Protein AF-K0KXN6-F1 (afdb_monomer_lite)

Radius of gyration: 25.23 Å; chains: 1; bounding box: 58×35×76 Å

Foldseek 3Di:
DPPPPLVPDDPVVLVVLLVVLLVCCLPPVQPVVSLVSNVNSLVVLLVVCVVDADPDPCSGNVCVLVVVLVSLLCQLLDLDPCSVLRLNSLLVNLLSVLVCVVVVDLDPVCVVVLLVSLLSSCVSPFQSLSSLVSLLLVLVVCQQVVPPCNVVSLVVLVVSCLVVVQRLNSLVSSLCSLVPDCPPVVVSQVSSVVSVDHGDPDGRDDDPSQVVLLVVLVVLVVSCVVVLDLHLSSLVSNLSSLVPHDPVSCVVVLVVLVVVLVVVVVVCVVVVWDWDQDPLDIDIPDDCPVPVPVVSNVSSSSSSVVSSVSSVVVVVVVVVVVVD

Structure (mmCIF, N/CA/C/O backbone):
data_AF-K0KXN6-F1
#
_entry.id   AF-K0KXN6-F1
#
loop_
_atom_site.group_PDB
_atom_site.id
_atom_site.type_symbol
_atom_site.label_atom_id
_atom_site.label_alt_id
_atom_site.label_comp_id
_atom_site.label_asym_id
_atom_site.label_entity_id
_atom_site.label_seq_id
_atom_site.pdbx_PDB_ins_code
_atom_site.Cartn_x
_atom_site.Cartn_y
_atom_site.Cartn_z
_atom_site.occupancy
_atom_site.B_iso_or_equiv
_atom_site.auth_seq_id
_atom_site.auth_comp_id
_atom_site.auth_asym_id
_atom_site.auth_atom_id
_atom_site.pdbx_PDB_model_num
ATOM 1 N N . MET A 1 1 ? 24.821 -15.021 -13.779 1.00 46.22 1 MET A N 1
ATOM 2 C CA . MET A 1 1 ? 23.712 -15.245 -14.732 1.00 46.22 1 MET A CA 1
ATOM 3 C C . MET A 1 1 ? 24.323 -15.323 -16.119 1.00 46.22 1 MET A C 1
ATOM 5 O O . MET A 1 1 ? 25.268 -14.586 -16.370 1.00 46.22 1 MET A O 1
ATOM 9 N N . ALA A 1 2 ? 23.889 -16.263 -16.959 1.00 44.25 2 ALA A N 1
ATOM 10 C CA . ALA A 1 2 ? 24.383 -16.353 -18.330 1.00 44.25 2 ALA A CA 1
ATOM 11 C C . ALA A 1 2 ? 23.948 -15.091 -19.089 1.00 44.25 2 ALA A C 1
ATOM 13 O O . ALA A 1 2 ? 22.756 -14.812 -19.138 1.00 44.25 2 ALA A O 1
ATOM 14 N N . ASN A 1 3 ? 24.899 -14.328 -19.635 1.00 61.50 3 ASN A N 1
ATOM 15 C CA . ASN A 1 3 ? 24.589 -13.152 -20.446 1.00 61.50 3 ASN A CA 1
ATOM 16 C C . ASN A 1 3 ? 23.872 -13.622 -21.715 1.00 61.50 3 ASN A C 1
ATOM 18 O O . ASN A 1 3 ? 24.510 -14.220 -22.588 1.00 61.50 3 ASN A O 1
ATOM 22 N N . PHE A 1 4 ? 22.566 -13.374 -21.830 1.00 70.94 4 PHE A N 1
ATOM 23 C CA . PHE A 1 4 ? 21.875 -13.603 -23.090 1.00 70.94 4 PHE A CA 1
ATOM 24 C C . PHE A 1 4 ? 22.459 -12.601 -24.102 1.00 70.94 4 PHE A C 1
ATOM 26 O O . PHE A 1 4 ? 22.517 -11.404 -23.811 1.00 70.94 4 PHE A O 1
ATOM 33 N N . PRO A 1 5 ? 22.988 -13.035 -25.262 1.00 83.44 5 PRO A N 1
ATOM 34 C CA . PRO A 1 5 ? 23.800 -12.173 -26.120 1.00 83.44 5 PRO A CA 1
ATOM 35 C C . PRO A 1 5 ? 22.932 -11.233 -26.975 1.00 83.44 5 PRO A C 1
ATOM 37 O O . PRO A 1 5 ? 23.005 -11.253 -28.201 1.00 83.44 5 PRO A O 1
ATOM 40 N N . ILE A 1 6 ? 22.117 -10.394 -26.327 1.00 85.88 6 ILE A N 1
ATOM 41 C CA . ILE A 1 6 ? 21.111 -9.523 -26.955 1.00 85.88 6 ILE A CA 1
ATOM 42 C C . ILE A 1 6 ? 21.731 -8.607 -28.007 1.00 85.88 6 ILE A C 1
ATOM 44 O O . ILE A 1 6 ? 21.166 -8.425 -29.080 1.00 85.88 6 ILE A O 1
ATOM 48 N N . ALA A 1 7 ? 22.933 -8.098 -27.731 1.00 83.50 7 ALA A N 1
ATOM 49 C CA . ALA A 1 7 ? 23.656 -7.193 -28.619 1.00 83.50 7 ALA A CA 1
ATOM 50 C C . ALA A 1 7 ? 24.000 -7.792 -29.996 1.00 83.50 7 ALA A C 1
ATOM 52 O O . ALA A 1 7 ? 24.383 -7.047 -30.892 1.00 83.50 7 ALA A O 1
ATOM 53 N N . LYS A 1 8 ? 23.885 -9.117 -30.176 1.00 88.19 8 LYS A N 1
ATOM 54 C CA . LYS A 1 8 ? 24.135 -9.785 -31.463 1.00 88.19 8 LYS A CA 1
ATOM 55 C C . LYS A 1 8 ? 22.919 -9.788 -32.390 1.00 88.19 8 LYS A C 1
ATOM 57 O O . LYS A 1 8 ? 23.071 -10.107 -33.567 1.00 88.19 8 LYS A O 1
ATOM 62 N N . TYR A 1 9 ? 21.722 -9.495 -31.882 1.00 87.94 9 TYR A N 1
ATOM 63 C CA . TYR A 1 9 ? 20.507 -9.554 -32.686 1.00 87.94 9 TYR A CA 1
ATOM 64 C C . TYR A 1 9 ? 20.298 -8.267 -33.485 1.00 87.94 9 TYR A C 1
ATOM 66 O O . TYR A 1 9 ? 20.521 -7.159 -32.994 1.00 87.94 9 TYR A O 1
ATOM 74 N N . LYS A 1 10 ? 19.842 -8.435 -34.730 1.00 89.62 10 LYS A N 1
ATOM 75 C CA . LYS A 1 10 ? 19.308 -7.340 -35.546 1.00 89.62 10 LYS A CA 1
ATOM 76 C C . LYS A 1 10 ? 17.989 -6.841 -34.956 1.00 89.62 10 LYS A C 1
ATOM 78 O O . LYS A 1 10 ? 17.333 -7.570 -34.212 1.00 89.62 10 LYS A O 1
ATOM 83 N N . GLU A 1 11 ? 17.608 -5.626 -35.331 1.00 90.00 11 GLU A N 1
ATOM 84 C CA . GLU A 1 11 ? 16.408 -4.945 -34.841 1.00 90.00 11 GLU A CA 1
ATOM 85 C C . GLU A 1 11 ? 15.136 -5.797 -34.965 1.00 90.00 11 GLU A C 1
ATOM 87 O O . GLU A 1 11 ? 14.516 -6.074 -33.943 1.00 90.00 11 GLU A O 1
ATOM 92 N N . ASP A 1 12 ? 14.826 -6.332 -36.150 1.00 90.31 12 ASP A N 1
ATOM 93 C CA . ASP A 1 12 ? 13.633 -7.174 -36.364 1.00 90.31 12 ASP A CA 1
ATOM 94 C C . ASP A 1 12 ? 13.570 -8.356 -35.385 1.00 90.31 12 ASP A C 1
ATOM 96 O O . ASP A 1 12 ? 12.536 -8.665 -34.791 1.00 90.31 12 ASP A O 1
ATOM 100 N N . LYS A 1 13 ? 14.721 -8.998 -35.140 1.00 92.69 13 LYS A N 1
ATOM 101 C CA . LYS A 1 13 ? 14.795 -10.134 -34.219 1.00 92.69 13 LYS A CA 1
ATOM 102 C C . LYS A 1 13 ? 14.635 -9.706 -32.763 1.00 92.69 13 LYS A C 1
ATOM 104 O O . LYS A 1 13 ? 14.103 -10.466 -31.955 1.00 92.69 13 LYS A O 1
ATOM 109 N N . LEU A 1 14 ? 15.094 -8.506 -32.419 1.00 91.44 14 LEU A N 1
ATOM 110 C CA . LEU A 1 14 ? 14.909 -7.931 -31.093 1.00 91.44 14 LEU A CA 1
ATOM 111 C C . LEU A 1 14 ? 13.432 -7.613 -30.826 1.00 91.44 14 LEU A C 1
ATOM 113 O O . LEU A 1 14 ? 12.953 -7.911 -29.733 1.00 91.44 14 LEU A O 1
ATOM 117 N N . VAL A 1 15 ? 12.711 -7.087 -31.824 1.00 92.62 15 VAL A N 1
ATOM 118 C CA . VAL A 1 15 ? 11.257 -6.856 -31.762 1.00 92.62 15 VAL A CA 1
ATOM 119 C C . VAL A 1 15 ? 10.514 -8.168 -31.509 1.00 92.62 15 VAL A C 1
ATOM 121 O O . VAL A 1 15 ? 9.709 -8.255 -30.580 1.00 92.62 15 VAL A O 1
ATOM 124 N N . GLU A 1 16 ? 10.824 -9.221 -32.273 1.00 94.19 16 GLU A N 1
ATOM 125 C CA . GLU A 1 16 ? 10.225 -10.548 -32.074 1.00 94.19 16 GLU A CA 1
ATOM 126 C C . GLU A 1 16 ? 10.467 -11.084 -30.657 1.00 94.19 16 GLU A C 1
ATOM 128 O O . GLU A 1 16 ? 9.534 -11.533 -29.990 1.00 94.19 16 GLU A O 1
ATOM 133 N N . LEU A 1 17 ? 11.715 -11.026 -30.179 1.00 93.81 17 LEU A N 1
ATOM 134 C CA . LEU A 1 17 ? 12.072 -11.493 -28.839 1.00 93.81 17 LEU A CA 1
ATOM 135 C C . LEU A 1 17 ? 11.345 -10.694 -27.754 1.00 93.81 17 LEU A C 1
ATOM 137 O O . LEU A 1 17 ? 10.830 -11.283 -26.804 1.00 93.81 17 LEU A O 1
ATOM 141 N N . TYR A 1 18 ? 11.260 -9.372 -27.904 1.00 94.50 18 TYR A N 1
ATOM 142 C CA . TYR A 1 18 ? 10.509 -8.516 -26.993 1.00 94.50 18 TYR A CA 1
ATOM 143 C C . TYR A 1 18 ? 9.038 -8.947 -26.918 1.00 94.50 18 TYR A C 1
ATOM 145 O O . TYR A 1 18 ? 8.539 -9.234 -25.826 1.00 94.50 18 TYR A O 1
ATOM 153 N N . TYR A 1 19 ? 8.369 -9.126 -28.059 1.00 94.81 19 TYR A N 1
ATOM 154 C CA . TYR A 1 19 ? 6.985 -9.604 -28.086 1.00 94.81 19 TYR A CA 1
ATOM 155 C C . TYR A 1 19 ? 6.803 -10.990 -27.479 1.00 94.81 19 TYR A C 1
ATOM 157 O O . TYR A 1 19 ? 5.851 -11.206 -26.726 1.00 94.81 19 TYR A O 1
ATOM 165 N N . MET A 1 20 ? 7.724 -11.919 -27.744 1.00 94.88 20 MET A N 1
ATOM 166 C CA . MET A 1 20 ? 7.700 -13.238 -27.110 1.00 94.88 20 MET A CA 1
ATOM 167 C C . MET A 1 20 ? 7.757 -13.110 -25.589 1.00 94.88 20 MET A C 1
ATOM 169 O O . MET A 1 20 ? 6.987 -13.768 -24.892 1.00 94.88 20 MET A O 1
ATOM 173 N N . THR A 1 21 ? 8.612 -12.232 -25.056 1.00 95.19 21 THR A N 1
ATOM 174 C CA . THR A 1 21 ? 8.674 -12.026 -23.606 1.00 95.19 21 THR A CA 1
ATOM 175 C C . THR A 1 21 ? 7.400 -11.413 -23.026 1.00 95.19 21 THR A C 1
ATOM 177 O O . THR A 1 21 ? 6.971 -11.868 -21.970 1.00 95.19 21 THR A O 1
ATOM 180 N N . ILE A 1 22 ? 6.735 -10.478 -23.718 1.00 95.00 22 ILE A N 1
ATOM 181 C CA . ILE A 1 22 ? 5.409 -9.972 -23.306 1.00 95.00 22 ILE A CA 1
ATOM 182 C C . ILE A 1 22 ? 4.387 -11.114 -23.280 1.00 95.00 22 ILE A C 1
ATOM 184 O O . ILE A 1 22 ? 3.660 -11.279 -22.299 1.00 95.00 22 ILE A O 1
ATOM 188 N N . GLY A 1 23 ? 4.359 -11.934 -24.335 1.00 95.00 23 GLY A N 1
ATOM 189 C CA . GLY A 1 23 ? 3.506 -13.119 -24.410 1.00 95.00 23 GLY A CA 1
ATOM 190 C C . GLY A 1 23 ? 3.729 -14.061 -23.227 1.00 95.00 23 GLY A C 1
ATOM 191 O O . GLY A 1 23 ? 2.772 -14.550 -22.633 1.00 95.00 23 GLY A O 1
ATOM 192 N N . ILE A 1 24 ? 4.985 -14.252 -22.821 1.00 93.38 24 ILE A N 1
ATOM 193 C CA . ILE A 1 24 ? 5.329 -15.072 -21.658 1.00 93.38 24 ILE A CA 1
ATOM 194 C C . ILE A 1 24 ? 4.881 -14.418 -20.343 1.00 93.38 24 ILE A C 1
ATOM 196 O O . ILE A 1 24 ? 4.325 -15.121 -19.496 1.00 93.38 24 ILE A O 1
ATOM 200 N N . LEU A 1 25 ? 5.059 -13.102 -20.172 1.00 92.75 25 LEU A N 1
ATOM 201 C CA . LEU A 1 25 ? 4.577 -12.364 -18.995 1.00 92.75 25 LEU A CA 1
ATOM 202 C C . LEU A 1 25 ? 3.053 -12.470 -18.827 1.00 92.75 25 LEU A C 1
ATOM 204 O O . LEU A 1 25 ? 2.570 -12.475 -17.699 1.00 92.75 25 LEU A O 1
ATOM 208 N N . LEU A 1 26 ? 2.296 -12.611 -19.920 1.00 93.56 26 LEU A N 1
ATOM 209 C CA . LEU A 1 26 ? 0.844 -12.817 -19.881 1.00 93.56 26 LEU A CA 1
ATOM 210 C C . LEU A 1 26 ? 0.433 -14.204 -19.358 1.00 93.56 26 LEU A C 1
ATOM 212 O O . LEU A 1 26 ? -0.620 -14.329 -18.732 1.00 93.56 26 LEU A O 1
ATOM 216 N N . VAL A 1 27 ? 1.228 -15.247 -19.617 1.00 92.62 27 VAL A N 1
ATOM 217 C CA . VAL A 1 27 ? 0.841 -16.645 -19.330 1.00 92.62 27 VAL A CA 1
ATOM 218 C C . VAL A 1 27 ? 1.572 -17.255 -18.134 1.00 92.62 27 VAL A C 1
ATOM 220 O O . VAL A 1 27 ? 0.993 -18.055 -17.402 1.00 92.62 27 VAL A O 1
ATOM 223 N N . THR A 1 28 ? 2.831 -16.873 -17.908 1.00 91.00 28 THR A N 1
ATOM 224 C CA . THR A 1 28 ? 3.702 -17.381 -16.833 1.00 91.00 28 THR A CA 1
ATOM 225 C C . THR A 1 28 ? 4.476 -16.234 -16.185 1.00 91.00 28 THR A C 1
ATOM 227 O O . THR A 1 28 ? 5.701 -16.151 -16.201 1.00 91.00 28 THR A O 1
ATOM 230 N N . ASN A 1 29 ? 3.717 -15.337 -15.574 1.00 88.62 29 ASN A N 1
ATOM 231 C CA . ASN A 1 29 ? 4.176 -14.117 -14.916 1.00 88.62 29 ASN A CA 1
ATOM 232 C C . ASN A 1 29 ? 5.111 -14.290 -13.702 1.00 88.62 29 ASN A C 1
ATOM 234 O O . ASN A 1 29 ? 5.584 -13.291 -13.178 1.00 88.62 29 ASN A O 1
ATOM 238 N N . GLU A 1 30 ? 5.407 -15.515 -13.265 1.00 91.38 30 GLU A N 1
ATOM 239 C CA . GLU A 1 30 ? 6.419 -15.804 -12.232 1.00 91.38 30 GLU A CA 1
ATOM 240 C C . GLU A 1 30 ? 7.632 -16.577 -12.790 1.00 91.38 30 GLU A C 1
ATOM 242 O O . GLU A 1 30 ? 8.475 -17.065 -12.039 1.00 91.38 30 GLU A O 1
ATOM 247 N N . ASN A 1 31 ? 7.761 -16.704 -14.118 1.00 91.94 31 ASN A N 1
ATOM 248 C CA . ASN A 1 31 ? 8.941 -17.310 -14.732 1.00 91.94 31 ASN A CA 1
ATOM 249 C C . ASN A 1 31 ? 10.129 -16.334 -14.699 1.00 91.94 31 ASN A C 1
ATOM 251 O O . ASN A 1 31 ? 10.320 -15.520 -15.608 1.00 91.94 31 ASN A O 1
ATOM 255 N N . HIS A 1 32 ? 10.951 -16.430 -13.650 1.00 89.75 32 HIS A N 1
ATOM 256 C CA . HIS A 1 32 ? 12.095 -15.539 -13.438 1.00 89.75 32 HIS A CA 1
ATOM 257 C C . HIS A 1 32 ? 13.095 -15.521 -14.600 1.00 89.75 32 HIS A C 1
ATOM 259 O O . HIS A 1 32 ? 13.681 -14.475 -14.869 1.00 89.75 32 HIS A O 1
ATOM 265 N N . THR A 1 33 ? 13.280 -16.629 -15.324 1.00 90.88 33 THR A N 1
ATOM 266 C CA . THR A 1 33 ? 14.160 -16.655 -16.503 1.00 90.88 33 THR A CA 1
ATOM 267 C C . THR A 1 33 ? 13.622 -15.743 -17.595 1.00 90.88 33 THR A C 1
ATOM 269 O O . THR A 1 33 ? 14.354 -14.906 -18.119 1.00 90.88 33 THR A O 1
ATOM 272 N N . SER A 1 34 ? 12.332 -15.850 -17.901 1.00 90.50 34 SER A N 1
ATOM 273 C CA . SER A 1 34 ? 11.686 -15.015 -18.914 1.00 90.50 34 SER A CA 1
ATOM 274 C C . SER A 1 34 ? 11.645 -13.545 -18.509 1.00 90.50 34 SER A C 1
ATOM 276 O O . SER A 1 34 ? 11.910 -12.679 -19.339 1.00 90.50 34 SER A O 1
ATOM 278 N N . ILE A 1 35 ? 11.403 -13.260 -17.228 1.00 91.56 35 ILE A N 1
ATOM 279 C CA . ILE A 1 35 ? 11.470 -11.901 -16.677 1.00 91.56 35 ILE A CA 1
ATOM 280 C C . ILE A 1 35 ? 12.885 -11.332 -16.790 1.00 91.56 35 ILE A C 1
ATOM 282 O O . ILE A 1 35 ? 13.043 -10.166 -17.137 1.00 91.56 35 ILE A O 1
ATOM 286 N N . ASN A 1 36 ? 13.922 -12.130 -16.528 1.00 91.25 36 ASN A N 1
ATOM 287 C CA . ASN A 1 36 ? 15.310 -11.693 -16.672 1.00 91.25 36 ASN A CA 1
ATOM 288 C C . ASN A 1 36 ? 15.657 -11.390 -18.132 1.00 91.25 36 ASN A C 1
ATOM 290 O O . ASN A 1 36 ? 16.216 -10.332 -18.403 1.00 91.25 36 ASN A O 1
ATOM 294 N N . ILE A 1 37 ? 15.250 -12.246 -19.074 1.00 92.56 37 ILE A N 1
ATOM 295 C CA . ILE A 1 37 ? 15.437 -11.994 -20.511 1.00 92.56 37 ILE A CA 1
ATOM 296 C C . ILE A 1 37 ? 14.714 -10.707 -20.925 1.00 92.56 37 ILE A C 1
ATOM 298 O O . ILE A 1 37 ? 15.315 -9.840 -21.555 1.00 92.56 37 ILE A O 1
ATOM 302 N N . HIS A 1 38 ? 13.454 -10.536 -20.518 1.00 94.62 38 HIS A N 1
ATOM 303 C CA . HIS A 1 38 ? 12.684 -9.317 -20.771 1.00 94.62 38 HIS A CA 1
ATOM 304 C C . HIS A 1 38 ? 13.401 -8.070 -20.229 1.00 94.62 38 HIS A C 1
ATOM 306 O O . HIS A 1 38 ? 13.601 -7.080 -20.928 1.00 94.62 38 HIS A O 1
ATOM 312 N N . ASN A 1 39 ? 13.875 -8.155 -18.989 1.00 91.75 39 ASN A N 1
ATOM 313 C CA . ASN A 1 39 ? 14.633 -7.116 -18.306 1.00 91.75 39 ASN A CA 1
ATOM 314 C C . ASN A 1 39 ? 15.943 -6.748 -19.012 1.00 91.75 39 ASN A C 1
ATOM 316 O O . ASN A 1 39 ? 16.338 -5.577 -18.996 1.00 91.75 39 ASN A O 1
ATOM 320 N N . GLU A 1 40 ? 16.649 -7.727 -19.572 1.00 91.62 40 GLU A N 1
ATOM 321 C CA . GLU A 1 40 ? 17.860 -7.499 -20.354 1.00 91.62 40 GLU A CA 1
ATOM 322 C C . GLU A 1 40 ? 17.529 -6.820 -21.692 1.00 91.62 40 GLU A C 1
ATOM 324 O O . GLU A 1 40 ? 18.209 -5.859 -22.057 1.00 91.62 40 GLU A O 1
ATOM 329 N N . ILE A 1 41 ? 16.446 -7.233 -22.366 1.00 92.44 41 ILE A N 1
ATOM 330 C CA . ILE A 1 41 ? 15.952 -6.618 -23.611 1.00 92.44 41 ILE A CA 1
ATOM 331 C C . ILE A 1 41 ? 15.579 -5.150 -23.373 1.00 92.44 41 ILE A C 1
ATOM 333 O O . ILE A 1 41 ? 16.111 -4.271 -24.049 1.00 92.44 41 ILE A O 1
ATOM 337 N N . VAL A 1 42 ? 14.753 -4.867 -22.361 1.00 92.12 42 VAL A N 1
ATOM 338 C CA . VAL A 1 42 ? 14.345 -3.501 -21.985 1.00 92.12 42 VAL A CA 1
ATOM 339 C C . VAL A 1 42 ? 15.563 -2.629 -21.669 1.00 92.12 42 VAL A C 1
ATOM 341 O O . VAL A 1 42 ? 15.676 -1.511 -22.166 1.00 92.12 42 VAL A O 1
ATOM 344 N N . SER A 1 43 ? 16.517 -3.142 -20.882 1.00 89.50 43 SER A N 1
ATOM 345 C CA . SER A 1 43 ? 17.773 -2.433 -20.590 1.00 89.50 43 SER A CA 1
ATOM 346 C C . SER A 1 43 ? 18.585 -2.130 -21.844 1.00 89.50 43 SER A C 1
ATOM 348 O O . SER A 1 43 ? 19.161 -1.049 -21.950 1.00 89.50 43 SER A O 1
ATOM 350 N N . TYR A 1 44 ? 18.688 -3.095 -22.758 1.00 89.56 44 TYR A N 1
ATOM 351 C CA . TYR A 1 44 ? 19.445 -2.942 -23.992 1.00 89.56 44 TYR A CA 1
ATOM 352 C C . TYR A 1 44 ? 18.815 -1.881 -24.894 1.00 89.56 44 TYR A C 1
ATOM 354 O O . TYR A 1 44 ? 19.521 -0.974 -25.332 1.00 89.56 44 TYR A O 1
ATOM 362 N N . ILE A 1 45 ? 17.494 -1.944 -25.093 1.00 89.69 45 ILE A N 1
ATOM 363 C CA . ILE A 1 45 ? 16.745 -0.973 -25.897 1.00 89.69 45 ILE A CA 1
ATOM 364 C C . ILE A 1 45 ? 16.937 0.426 -25.320 1.00 89.69 45 ILE A C 1
ATOM 366 O O . ILE A 1 45 ? 17.405 1.303 -26.039 1.00 89.69 45 ILE A O 1
ATOM 370 N N . LEU A 1 46 ? 16.690 0.628 -24.021 1.00 87.94 46 LEU A N 1
ATOM 371 C CA . LEU A 1 46 ? 16.818 1.942 -23.377 1.00 87.94 46 LEU A CA 1
ATOM 372 C C . LEU A 1 46 ? 18.240 2.521 -23.431 1.00 87.94 46 LEU A C 1
ATOM 374 O O . LEU A 1 46 ? 18.392 3.733 -23.530 1.00 87.94 46 LEU A O 1
ATOM 378 N N . LYS A 1 47 ? 19.284 1.682 -23.374 1.00 85.69 47 LYS A N 1
ATOM 379 C CA . LYS A 1 47 ? 20.682 2.137 -23.486 1.00 85.69 47 LYS A CA 1
ATOM 380 C C . LYS A 1 47 ? 21.069 2.485 -24.920 1.00 85.69 47 LYS A C 1
ATOM 382 O O . LYS A 1 47 ? 21.669 3.530 -25.147 1.00 85.69 47 LYS A O 1
ATOM 387 N N . ARG A 1 48 ? 20.751 1.608 -25.879 1.00 81.81 48 ARG A N 1
ATOM 388 C CA . ARG A 1 48 ? 21.108 1.794 -27.296 1.00 81.81 48 ARG A CA 1
ATOM 389 C C . ARG A 1 48 ? 20.422 3.015 -27.891 1.00 81.81 48 ARG A C 1
ATOM 391 O O . ARG A 1 48 ? 21.050 3.790 -28.595 1.00 81.81 48 ARG A O 1
ATOM 398 N N . SER A 1 49 ? 19.170 3.205 -27.511 1.00 68.06 49 SER A N 1
ATOM 399 C CA . SER A 1 49 ? 18.326 4.355 -27.806 1.00 68.06 49 SER A CA 1
ATOM 400 C C . SER A 1 49 ? 18.988 5.728 -27.635 1.00 68.06 49 SER A C 1
ATOM 402 O O . SER A 1 49 ? 18.611 6.672 -28.323 1.00 68.06 49 SER A O 1
ATOM 404 N N . SER A 1 50 ? 19.953 5.860 -26.719 1.00 68.50 50 SER A N 1
ATOM 405 C CA . SER A 1 50 ? 20.678 7.115 -26.490 1.00 68.50 50 SER A CA 1
ATOM 406 C C . SER A 1 50 ? 21.820 7.362 -27.484 1.00 68.50 50 SER A C 1
ATOM 408 O O . SER A 1 50 ? 22.280 8.494 -27.593 1.00 68.50 50 SER A O 1
ATOM 410 N N . SER A 1 51 ? 22.292 6.328 -28.187 1.00 72.94 51 SER A N 1
ATOM 411 C CA . SER A 1 51 ? 23.420 6.391 -29.130 1.00 72.94 51 SER A CA 1
ATOM 412 C C . SER A 1 51 ? 23.022 6.117 -30.583 1.00 72.94 51 SER A C 1
ATOM 414 O O . SER A 1 51 ? 23.622 6.682 -31.489 1.00 72.94 51 SER A O 1
ATOM 416 N N . GLU A 1 52 ? 22.021 5.264 -30.810 1.00 78.94 52 GLU A N 1
ATOM 417 C CA . GLU A 1 52 ? 21.506 4.882 -32.128 1.00 78.94 52 GLU A CA 1
ATOM 418 C C . GLU A 1 52 ? 19.986 4.660 -32.031 1.00 78.94 52 GLU A C 1
ATOM 420 O O . GLU A 1 52 ? 19.553 3.761 -31.300 1.00 78.94 52 GLU A O 1
ATOM 425 N N . PRO A 1 53 ? 19.157 5.459 -32.725 1.00 76.44 53 PRO A N 1
ATOM 426 C CA . PRO A 1 53 ? 17.712 5.279 -32.698 1.00 76.44 53 PRO A CA 1
ATOM 427 C C . PRO A 1 53 ? 17.300 4.007 -33.450 1.00 76.44 53 PRO A C 1
ATOM 429 O O . PRO A 1 53 ? 17.874 3.670 -34.484 1.00 76.44 53 PRO A O 1
ATOM 432 N N . PHE A 1 54 ? 16.279 3.328 -32.933 1.00 82.75 54 PHE A N 1
ATOM 433 C CA . PHE A 1 54 ? 15.595 2.241 -33.630 1.00 82.75 54 PHE A CA 1
ATOM 434 C C . PHE A 1 54 ? 14.682 2.804 -34.731 1.00 82.75 54 PHE A C 1
ATOM 436 O O . PHE A 1 54 ? 14.130 3.899 -34.583 1.00 82.75 54 PHE A O 1
ATOM 443 N N . HIS A 1 55 ? 14.529 2.068 -35.830 1.00 84.12 55 HIS A N 1
ATOM 444 C CA . HIS A 1 55 ? 13.618 2.416 -36.922 1.00 84.12 55 HIS A CA 1
ATOM 445 C C . HIS A 1 55 ? 12.177 1.967 -36.643 1.00 84.12 55 HIS A C 1
ATOM 447 O O . HIS A 1 55 ? 11.228 2.610 -37.096 1.00 84.12 55 HIS A O 1
ATOM 453 N N . ASP A 1 56 ? 12.005 0.881 -35.894 1.00 86.25 56 ASP A N 1
ATOM 454 C CA . ASP A 1 56 ? 10.714 0.338 -35.509 1.00 86.25 56 ASP A CA 1
ATOM 455 C C . ASP A 1 56 ? 10.045 1.229 -34.451 1.00 86.25 56 ASP A C 1
ATOM 457 O O . ASP A 1 56 ? 10.598 1.526 -33.387 1.00 86.25 56 ASP A O 1
ATOM 461 N N . LEU A 1 57 ? 8.802 1.632 -34.725 1.00 82.69 57 LEU A N 1
ATOM 462 C CA . LEU A 1 57 ? 8.015 2.496 -33.847 1.00 82.69 57 LEU A CA 1
ATOM 463 C C . LEU A 1 57 ? 7.796 1.892 -32.459 1.00 82.69 57 LEU A C 1
ATOM 465 O O . LEU A 1 57 ? 7.625 2.639 -31.497 1.00 82.69 57 LEU A O 1
ATOM 469 N N . ILE A 1 58 ? 7.747 0.567 -32.328 1.00 82.69 58 ILE A N 1
ATOM 470 C CA . ILE A 1 58 ? 7.589 -0.140 -31.054 1.00 82.69 58 ILE A CA 1
ATOM 471 C C . ILE A 1 58 ? 8.793 0.142 -30.164 1.00 82.69 58 ILE A C 1
ATOM 473 O O . ILE A 1 58 ? 8.598 0.458 -28.991 1.00 82.69 58 ILE A O 1
ATOM 477 N N . LEU A 1 59 ? 9.992 0.108 -30.748 1.00 84.25 59 LEU A N 1
ATOM 478 C CA . LEU A 1 59 ? 11.271 0.324 -30.077 1.00 84.25 59 LEU A CA 1
ATOM 479 C C . LEU A 1 59 ? 11.700 1.798 -30.031 1.00 84.25 59 LEU A C 1
ATOM 481 O O . LEU A 1 59 ? 12.806 2.074 -29.569 1.00 84.25 59 LEU A O 1
ATOM 485 N N . ASP A 1 60 ? 10.836 2.732 -30.458 1.00 82.44 60 ASP A N 1
ATOM 486 C CA . ASP A 1 60 ? 11.068 4.180 -30.368 1.00 82.44 60 ASP A CA 1
ATOM 487 C C . ASP A 1 60 ? 11.527 4.563 -28.960 1.00 82.44 60 ASP A C 1
ATOM 489 O O . ASP A 1 60 ? 10.748 4.582 -28.000 1.00 82.44 60 ASP A O 1
ATOM 493 N N . SER A 1 61 ? 12.807 4.901 -28.875 1.00 72.44 61 SER A N 1
ATOM 494 C CA . SER A 1 61 ? 13.552 5.229 -27.669 1.00 72.44 61 SER A CA 1
ATOM 495 C C . SER A 1 61 ? 12.843 6.218 -26.757 1.00 72.44 61 SER A C 1
ATOM 497 O O . SER A 1 61 ? 12.820 6.047 -25.536 1.00 72.44 61 SER A O 1
ATOM 499 N N . ASN A 1 62 ? 12.235 7.240 -27.355 1.00 78.50 62 ASN A N 1
ATOM 500 C CA . ASN A 1 62 ? 11.642 8.356 -26.632 1.00 78.50 62 ASN A CA 1
ATOM 501 C C . ASN A 1 62 ? 10.349 7.958 -25.917 1.00 78.50 62 ASN A C 1
ATOM 503 O O . ASN A 1 62 ? 9.947 8.608 -24.955 1.00 78.50 62 ASN A O 1
ATOM 507 N N . LYS A 1 63 ? 9.690 6.893 -26.387 1.00 88.12 63 LYS A N 1
ATOM 508 C CA . LYS A 1 63 ? 8.393 6.426 -25.879 1.00 88.12 63 LYS A CA 1
ATOM 509 C C . LYS A 1 63 ? 8.450 5.020 -25.301 1.00 88.12 63 LYS A C 1
ATOM 511 O O . LYS A 1 63 ? 7.492 4.602 -24.656 1.00 88.12 63 LYS A O 1
ATOM 516 N N . PHE A 1 64 ? 9.540 4.289 -25.522 1.00 92.31 64 PHE A N 1
ATOM 517 C CA . PHE A 1 64 ? 9.658 2.886 -25.149 1.00 92.31 64 PHE A CA 1
ATOM 518 C C . PHE A 1 64 ? 9.430 2.677 -23.650 1.00 92.31 64 PHE A C 1
ATOM 520 O O . PHE A 1 64 ? 8.655 1.807 -23.267 1.00 92.31 64 PHE A O 1
ATOM 527 N N . LEU A 1 65 ? 10.018 3.527 -22.800 1.00 93.88 65 LEU A N 1
ATOM 528 C CA . LEU A 1 65 ? 9.819 3.439 -21.352 1.00 93.88 65 LEU A CA 1
ATOM 529 C C . LEU A 1 65 ? 8.347 3.618 -20.952 1.00 93.88 65 LEU A C 1
ATOM 531 O O . LEU A 1 65 ? 7.847 2.872 -20.116 1.00 93.88 65 LEU A O 1
ATOM 535 N N . ASP A 1 66 ? 7.645 4.577 -21.557 1.00 94.50 66 ASP A N 1
ATOM 536 C CA . ASP A 1 66 ? 6.236 4.840 -21.248 1.00 94.50 66 ASP A CA 1
ATOM 537 C C . ASP A 1 66 ? 5.317 3.731 -21.767 1.00 94.50 66 ASP A C 1
ATOM 539 O O . ASP A 1 66 ? 4.339 3.374 -21.105 1.00 94.50 66 ASP A O 1
ATOM 543 N N . LYS A 1 67 ? 5.652 3.129 -22.913 1.00 94.75 67 LYS A N 1
ATOM 544 C CA . LYS A 1 67 ? 4.966 1.935 -23.424 1.00 94.75 67 LYS A CA 1
ATOM 545 C C . LYS A 1 67 ? 5.162 0.744 -22.499 1.00 94.75 67 LYS A C 1
ATOM 547 O O . LYS A 1 67 ? 4.191 0.072 -22.175 1.00 94.75 67 LYS A O 1
ATOM 552 N N . GLU A 1 68 ? 6.390 0.516 -22.047 1.00 96.62 68 GLU A N 1
ATOM 553 C CA . GLU A 1 68 ? 6.720 -0.581 -21.142 1.00 96.62 68 GLU A CA 1
ATOM 554 C C . GLU A 1 68 ? 5.999 -0.426 -19.795 1.00 96.62 68 GLU A C 1
ATOM 556 O O . GLU A 1 68 ? 5.364 -1.363 -19.315 1.00 96.62 68 GLU A O 1
ATOM 561 N N . ILE A 1 69 ? 5.992 0.790 -19.237 1.00 97.44 69 ILE A N 1
ATOM 562 C CA . ILE A 1 69 ? 5.167 1.133 -18.071 1.00 97.44 69 ILE A CA 1
ATOM 563 C C . ILE A 1 69 ? 3.704 0.791 -18.354 1.00 97.44 69 ILE A C 1
ATOM 565 O O . ILE A 1 69 ? 3.118 0.008 -17.615 1.00 97.44 69 ILE A O 1
ATOM 569 N N . SER A 1 70 ? 3.137 1.292 -19.453 1.00 97.44 70 SER A N 1
ATOM 570 C CA . SER A 1 70 ? 1.728 1.069 -19.803 1.00 97.44 70 SER A CA 1
ATOM 571 C C . SER A 1 70 ? 1.377 -0.419 -19.935 1.00 97.44 70 SER A C 1
ATOM 573 O O . SER A 1 70 ? 0.315 -0.843 -19.482 1.00 97.44 70 SER A O 1
ATOM 575 N N . ILE A 1 71 ? 2.263 -1.232 -20.520 1.00 96.81 71 ILE A N 1
ATOM 576 C CA . ILE A 1 71 ? 2.077 -2.685 -20.636 1.00 96.81 71 ILE A CA 1
ATOM 577 C C . ILE A 1 71 ? 1.977 -3.306 -19.244 1.00 96.81 71 ILE A C 1
ATOM 579 O O . ILE A 1 71 ? 0.997 -3.993 -18.950 1.00 96.81 71 ILE A O 1
ATOM 583 N N . VAL A 1 72 ? 2.936 -3.027 -18.360 1.00 97.94 72 VAL A N 1
ATOM 584 C CA . VAL A 1 72 ? 2.925 -3.564 -16.992 1.00 97.94 72 VAL A CA 1
ATOM 585 C C . VAL A 1 72 ? 1.713 -3.061 -16.205 1.00 97.94 72 VAL A C 1
ATOM 587 O O . VAL A 1 72 ? 1.098 -3.838 -15.479 1.00 97.94 72 VAL A O 1
ATOM 590 N N . GLU A 1 73 ? 1.299 -1.808 -16.389 1.00 98.31 73 GLU A N 1
ATOM 591 C CA . GLU A 1 73 ? 0.094 -1.247 -15.767 1.00 98.31 73 GLU A CA 1
ATOM 592 C C . GLU A 1 73 ? -1.191 -1.956 -16.208 1.00 98.31 73 GLU A C 1
ATOM 594 O O . GLU A 1 73 ? -2.082 -2.173 -15.383 1.00 98.31 73 GLU A O 1
ATOM 599 N N . ILE A 1 74 ? -1.295 -2.348 -17.482 1.00 97.62 74 ILE A N 1
ATOM 600 C CA . ILE A 1 74 ? -2.417 -3.146 -17.995 1.00 97.62 74 ILE A CA 1
ATOM 601 C C . ILE A 1 74 ? -2.432 -4.527 -17.333 1.00 97.62 74 ILE A C 1
ATOM 603 O O . ILE A 1 74 ? -3.492 -4.986 -16.903 1.00 97.62 74 ILE A O 1
ATOM 607 N N . LEU A 1 75 ? -1.270 -5.179 -17.206 1.00 97.25 75 LEU A N 1
ATOM 608 C CA . LEU A 1 75 ? -1.167 -6.484 -16.546 1.00 97.25 75 LEU A CA 1
ATOM 609 C C . LEU A 1 75 ? -1.535 -6.394 -15.061 1.00 97.25 75 LEU A C 1
ATOM 611 O O . LEU A 1 75 ? -2.317 -7.207 -14.562 1.00 97.25 75 LEU A O 1
ATOM 615 N N . LEU A 1 76 ? -1.011 -5.383 -14.365 1.00 98.19 76 LEU A N 1
ATOM 616 C CA . LEU A 1 76 ? -1.271 -5.158 -12.948 1.00 98.19 76 LEU A CA 1
ATOM 617 C C . LEU A 1 76 ? -2.714 -4.729 -12.679 1.00 98.19 76 LEU A C 1
ATOM 619 O O . LEU A 1 76 ? -3.240 -5.073 -11.634 1.00 98.19 76 LEU A O 1
ATOM 623 N N . ASN A 1 77 ? -3.396 -4.062 -13.609 1.00 97.88 77 ASN A N 1
ATOM 624 C CA . ASN A 1 77 ? -4.817 -3.713 -13.485 1.00 97.88 77 ASN A CA 1
ATOM 625 C C . ASN A 1 77 ? -5.758 -4.715 -14.171 1.00 97.88 77 ASN A C 1
ATOM 627 O O . ASN A 1 77 ? -6.906 -4.386 -14.474 1.00 97.88 77 ASN A O 1
ATOM 631 N N . SER A 1 78 ? -5.286 -5.932 -14.438 1.00 96.44 78 SER A N 1
ATOM 632 C CA . SER A 1 78 ? -6.117 -7.002 -14.980 1.00 96.44 78 SER A CA 1
ATOM 633 C C . SER A 1 78 ? -7.078 -7.563 -13.922 1.00 96.44 78 SER A C 1
ATOM 635 O O . SER A 1 78 ? -6.737 -7.706 -12.747 1.00 96.44 78 SER A O 1
ATOM 637 N N . ASN A 1 79 ? -8.259 -8.010 -14.355 1.00 96.25 79 ASN A N 1
ATOM 638 C CA . ASN A 1 79 ? -9.165 -8.815 -13.523 1.00 96.25 79 ASN A CA 1
ATOM 639 C C . ASN A 1 79 ? -8.597 -10.216 -13.218 1.00 96.25 79 ASN A C 1
ATOM 641 O O . ASN A 1 79 ? -9.127 -10.935 -12.373 1.00 96.25 79 ASN A O 1
ATOM 645 N N . ASN A 1 80 ? -7.513 -10.627 -13.883 1.00 96.31 80 ASN A N 1
ATOM 646 C CA . ASN A 1 80 ? -6.839 -11.882 -13.586 1.00 96.31 80 ASN A CA 1
ATOM 647 C C . ASN A 1 80 ? -5.981 -11.746 -12.317 1.00 96.31 80 ASN A C 1
ATOM 649 O O . ASN A 1 80 ? -4.928 -11.109 -12.333 1.00 96.31 80 ASN A O 1
ATOM 653 N N . ASN A 1 81 ? -6.405 -12.425 -11.247 1.00 94.88 81 ASN A N 1
ATOM 654 C CA . ASN A 1 81 ? -5.699 -12.484 -9.964 1.00 94.88 81 ASN A CA 1
ATOM 655 C C . ASN A 1 81 ? -4.215 -12.854 -10.101 1.00 94.88 81 ASN A C 1
ATOM 657 O O . ASN A 1 81 ? -3.391 -12.283 -9.392 1.00 94.88 81 ASN A O 1
ATOM 661 N N . LYS A 1 82 ? -3.860 -13.786 -11.003 1.00 95.69 82 LYS A N 1
ATOM 662 C CA . LYS A 1 82 ? -2.461 -14.195 -11.189 1.00 95.69 82 LYS A CA 1
ATOM 663 C C . LYS A 1 82 ? -1.624 -13.003 -11.631 1.00 95.69 82 LYS A C 1
ATOM 665 O O . LYS A 1 82 ? -0.588 -12.759 -11.027 1.00 95.69 82 LYS A O 1
ATOM 670 N N . LEU A 1 83 ? -2.091 -12.255 -12.634 1.00 96.31 83 LEU A N 1
ATOM 671 C CA . LEU A 1 83 ? -1.401 -11.080 -13.178 1.00 96.31 83 LEU A CA 1
ATOM 672 C C . LEU A 1 83 ? -1.361 -9.935 -12.161 1.00 96.31 83 LEU A C 1
ATOM 674 O O . LEU A 1 83 ? -0.284 -9.462 -11.809 1.00 96.31 83 LEU A O 1
ATOM 678 N N . ASN A 1 84 ? -2.517 -9.554 -11.620 1.00 97.38 84 ASN A N 1
ATOM 679 C CA . ASN A 1 84 ? -2.646 -8.444 -10.675 1.00 97.38 84 ASN A CA 1
ATOM 680 C C . ASN A 1 84 ? -1.825 -8.635 -9.384 1.00 97.38 84 ASN A C 1
ATOM 682 O O . ASN A 1 84 ? -1.254 -7.679 -8.854 1.00 97.38 84 ASN A O 1
ATOM 686 N N . LYS A 1 85 ? -1.744 -9.869 -8.872 1.00 96.25 85 LYS A N 1
ATOM 687 C CA . LYS A 1 85 ? -1.013 -10.212 -7.640 1.00 96.25 85 LYS A CA 1
ATOM 688 C C . LYS A 1 85 ? 0.352 -10.838 -7.923 1.00 96.25 85 LYS A C 1
ATOM 690 O O . LYS A 1 85 ? 0.905 -11.510 -7.059 1.00 96.25 85 LYS A O 1
ATOM 695 N N . SER A 1 86 ? 0.900 -10.624 -9.116 1.00 96.81 86 SER A N 1
ATOM 696 C CA . SER A 1 86 ? 2.213 -11.149 -9.466 1.00 96.81 86 SER A CA 1
ATOM 697 C C . SER A 1 86 ? 3.323 -10.391 -8.758 1.00 96.81 86 SER A C 1
ATOM 699 O O . SER A 1 86 ? 3.531 -9.198 -8.992 1.00 96.81 86 SER A O 1
ATOM 701 N N . SER A 1 87 ? 4.086 -11.098 -7.933 1.00 96.44 87 SER A N 1
ATOM 702 C CA . SER A 1 87 ? 5.215 -10.513 -7.212 1.00 96.44 87 SER A CA 1
ATOM 703 C C . SER A 1 87 ? 6.276 -9.976 -8.176 1.00 96.44 87 SER A C 1
ATOM 705 O O . SER A 1 87 ? 6.835 -8.895 -7.970 1.00 96.44 87 SER A O 1
ATOM 707 N N . SER A 1 88 ? 6.482 -10.699 -9.276 1.00 95.81 88 SER A N 1
ATOM 708 C CA . SER A 1 88 ? 7.448 -10.363 -10.308 1.00 95.81 88 SER A CA 1
ATOM 709 C C . SER A 1 88 ? 7.038 -9.140 -11.130 1.00 95.81 88 SER A C 1
ATOM 711 O O . SER A 1 88 ? 7.885 -8.286 -11.397 1.00 95.81 88 SER A O 1
ATOM 713 N N . LEU A 1 89 ? 5.753 -8.996 -11.485 1.00 96.94 89 LEU A N 1
ATOM 714 C CA . LEU A 1 89 ? 5.276 -7.799 -12.189 1.00 96.94 89 LEU A CA 1
ATOM 715 C C . LEU A 1 89 ? 5.345 -6.552 -11.302 1.00 96.94 89 LEU A C 1
ATOM 717 O O . LEU A 1 89 ? 5.786 -5.505 -11.767 1.00 96.94 89 LEU A O 1
ATOM 721 N N . TRP A 1 90 ? 5.004 -6.654 -10.013 1.00 97.88 90 TRP A N 1
ATOM 722 C CA . TRP A 1 90 ? 5.181 -5.535 -9.077 1.00 97.88 90 TRP A CA 1
ATOM 723 C C . TRP A 1 90 ? 6.654 -5.154 -8.896 1.00 97.88 90 TRP A C 1
ATOM 725 O O . TRP A 1 90 ? 6.978 -3.971 -8.783 1.00 97.88 90 TRP A O 1
ATOM 735 N N . TYR A 1 91 ? 7.562 -6.133 -8.902 1.00 95.69 91 TYR A N 1
ATOM 736 C CA . TYR A 1 91 ? 9.002 -5.878 -8.879 1.00 95.69 91 TYR A CA 1
ATOM 737 C C . TYR A 1 91 ? 9.491 -5.184 -10.162 1.00 95.69 91 TYR A C 1
ATOM 739 O O . TYR A 1 91 ? 10.235 -4.203 -10.085 1.00 95.69 91 TYR A O 1
ATOM 747 N N . LEU A 1 92 ? 9.028 -5.632 -11.335 1.00 95.56 92 LEU A N 1
ATOM 748 C CA . LEU A 1 92 ? 9.285 -4.962 -12.612 1.00 95.56 92 LEU A CA 1
ATOM 749 C C . LEU A 1 92 ? 8.749 -3.524 -12.595 1.00 95.56 92 LEU A C 1
ATOM 751 O O . LEU A 1 92 ? 9.457 -2.597 -12.978 1.00 95.56 92 LEU A O 1
ATOM 755 N N . TYR A 1 93 ? 7.552 -3.308 -12.054 1.00 97.56 93 TYR A N 1
ATOM 756 C CA . TYR A 1 93 ? 6.950 -1.982 -11.948 1.00 97.56 93 TYR A CA 1
ATOM 757 C C . TYR A 1 93 ? 7.758 -1.030 -11.053 1.00 97.56 93 TYR A C 1
ATOM 759 O O . TYR A 1 93 ? 7.973 0.124 -11.426 1.00 97.56 93 TYR A O 1
ATOM 767 N N . LYS A 1 94 ? 8.312 -1.514 -9.924 1.00 96.81 94 LYS A N 1
ATOM 768 C CA . LYS A 1 94 ? 9.285 -0.746 -9.113 1.00 96.81 94 LYS A CA 1
ATOM 769 C C . LYS A 1 94 ? 10.499 -0.335 -9.937 1.00 96.81 94 LYS A C 1
ATOM 771 O O . LYS A 1 94 ? 10.916 0.819 -9.888 1.00 96.81 94 LYS A O 1
ATOM 776 N N . ARG A 1 95 ? 11.064 -1.258 -10.717 1.00 94.88 95 ARG A N 1
ATOM 777 C CA . ARG A 1 95 ? 12.206 -0.958 -11.585 1.00 94.88 95 ARG A CA 1
ATOM 778 C C . ARG A 1 95 ? 11.858 0.107 -12.628 1.00 94.88 95 ARG A C 1
ATOM 780 O O . ARG A 1 95 ? 12.641 1.034 -12.819 1.00 94.88 95 ARG A O 1
ATOM 787 N N . LEU A 1 96 ? 10.706 -0.012 -13.286 1.00 95.75 96 LEU A N 1
ATOM 788 C CA . LEU A 1 96 ? 10.253 0.949 -14.293 1.00 95.75 96 LEU A CA 1
ATOM 789 C C . LEU A 1 96 ? 10.004 2.335 -13.689 1.00 95.75 96 LEU A C 1
ATOM 791 O O . LEU A 1 96 ? 10.406 3.329 -14.289 1.00 95.75 96 LEU A O 1
ATOM 795 N N . PHE A 1 97 ? 9.460 2.412 -12.469 1.00 96.25 97 PHE A N 1
ATOM 796 C CA . PHE A 1 97 ? 9.364 3.668 -11.721 1.00 96.25 97 PHE A CA 1
ATOM 797 C C . PHE A 1 97 ? 10.735 4.336 -11.549 1.00 96.25 97 PHE A C 1
ATOM 799 O O . PHE A 1 97 ? 10.878 5.532 -11.790 1.00 96.25 97 PHE A O 1
ATOM 806 N N . ILE A 1 98 ? 11.759 3.568 -11.161 1.00 94.19 98 ILE A N 1
ATOM 807 C CA . ILE A 1 98 ? 13.120 4.088 -10.963 1.00 94.19 98 ILE A CA 1
ATOM 808 C C . ILE A 1 98 ? 13.736 4.572 -12.278 1.00 94.19 98 ILE A C 1
ATOM 810 O O . ILE A 1 98 ? 14.399 5.609 -12.306 1.00 94.19 98 ILE A O 1
ATOM 814 N N . LEU A 1 99 ? 13.514 3.844 -13.373 1.00 92.38 99 LEU A N 1
ATOM 815 C CA . LEU A 1 99 ? 13.951 4.276 -14.699 1.00 92.38 99 LEU A CA 1
ATOM 816 C C . LEU A 1 99 ? 13.245 5.570 -15.123 1.00 92.38 99 LEU A C 1
ATOM 818 O O . LEU A 1 99 ? 13.909 6.478 -15.617 1.00 92.38 99 LEU A O 1
ATOM 822 N N . LYS A 1 100 ? 11.938 5.694 -14.860 1.00 94.06 100 LYS A N 1
ATOM 823 C CA . LYS A 1 100 ? 11.180 6.919 -15.142 1.00 94.06 100 LYS A CA 1
ATOM 824 C C . LYS A 1 100 ? 11.680 8.090 -14.308 1.00 94.06 100 LYS A C 1
ATOM 826 O O . LYS A 1 100 ? 11.918 9.154 -14.860 1.00 94.06 100 LYS A O 1
ATOM 831 N N . TYR A 1 101 ? 11.949 7.869 -13.023 1.00 92.69 101 TYR A N 1
ATOM 832 C CA . TYR A 1 101 ? 12.549 8.876 -12.150 1.00 92.69 101 TYR A CA 1
ATOM 833 C C . TYR A 1 101 ? 13.882 9.402 -12.690 1.00 92.69 101 TYR A C 1
ATOM 835 O O . TYR A 1 101 ? 14.086 10.609 -12.750 1.00 92.69 101 TYR A O 1
ATOM 843 N N . LYS A 1 102 ? 14.770 8.512 -13.153 1.00 90.38 102 LYS A N 1
ATOM 844 C CA . LYS A 1 102 ? 16.039 8.918 -13.780 1.00 90.38 102 LYS A CA 1
ATOM 845 C C . LYS A 1 102 ? 15.837 9.726 -15.063 1.00 90.38 102 LYS A C 1
ATOM 847 O O . LYS A 1 102 ? 16.636 10.611 -15.346 1.00 90.38 102 LYS A O 1
ATOM 852 N N . ALA A 1 103 ? 14.814 9.391 -15.847 1.00 89.50 103 ALA A N 1
ATOM 853 C CA . ALA A 1 103 ? 14.548 10.021 -17.136 1.00 89.50 103 ALA A CA 1
ATOM 854 C C . ALA A 1 103 ? 13.818 11.372 -17.019 1.00 89.50 103 ALA A C 1
ATOM 856 O O . ALA A 1 103 ? 13.998 12.231 -17.875 1.00 89.50 103 ALA A O 1
ATOM 857 N N . SER A 1 104 ? 12.995 11.570 -15.985 1.00 86.38 104 SER A N 1
ATOM 858 C CA . SER A 1 104 ? 12.058 12.701 -15.892 1.00 86.38 104 SER A CA 1
ATOM 859 C C . SER A 1 104 ? 12.598 13.962 -15.201 1.00 86.38 104 SER A C 1
ATOM 861 O O . SER A 1 104 ? 11.841 14.910 -15.020 1.00 86.38 104 SER A O 1
ATOM 863 N N . GLN A 1 105 ? 13.894 14.027 -14.875 1.00 79.44 105 GLN A N 1
ATOM 864 C CA . GLN A 1 105 ? 14.503 15.176 -14.181 1.00 79.44 105 GLN A CA 1
ATOM 865 C C . GLN A 1 105 ? 13.673 15.600 -12.942 1.00 79.44 105 GLN A C 1
ATOM 867 O O . GLN A 1 105 ? 13.317 14.747 -12.129 1.00 79.44 105 GLN A O 1
ATOM 872 N N . GLU A 1 106 ? 13.373 16.894 -12.780 1.00 79.69 106 GLU A N 1
ATOM 873 C CA . GLU A 1 106 ? 12.573 17.442 -11.671 1.00 79.69 106 GLU A CA 1
ATOM 874 C C . GLU A 1 106 ? 11.049 17.350 -11.901 1.00 79.69 106 GLU A C 1
ATOM 876 O O . GLU A 1 106 ? 10.273 17.658 -10.993 1.00 79.69 106 GLU A O 1
ATOM 881 N N . ASP A 1 107 ? 10.589 16.908 -13.081 1.00 86.62 107 ASP A N 1
ATOM 882 C CA . ASP A 1 107 ? 9.162 16.686 -13.323 1.00 86.62 107 ASP A CA 1
ATOM 883 C C . ASP A 1 107 ? 8.722 15.348 -12.718 1.00 86.62 107 ASP A C 1
ATOM 885 O O . ASP A 1 107 ? 9.120 14.252 -13.123 1.00 86.62 107 ASP A O 1
ATOM 889 N N . HIS A 1 108 ? 7.864 15.446 -11.711 1.00 88.62 108 HIS A N 1
ATOM 890 C CA . HIS A 1 108 ? 7.351 14.318 -10.949 1.00 88.62 108 HIS A CA 1
ATOM 891 C C . HIS A 1 108 ? 5.853 14.069 -11.188 1.00 88.62 108 HIS A C 1
ATOM 893 O O . HIS A 1 108 ? 5.231 13.302 -10.448 1.00 88.62 108 HIS A O 1
ATOM 899 N N . GLY A 1 109 ? 5.254 14.661 -12.230 1.00 89.44 109 GLY A N 1
ATOM 900 C CA . GLY A 1 109 ? 3.828 14.500 -12.547 1.00 89.44 109 GLY A CA 1
ATOM 901 C C . GLY A 1 109 ? 3.403 13.043 -12.784 1.00 89.44 109 GLY A C 1
ATOM 902 O O . GLY A 1 109 ? 2.292 12.640 -12.418 1.00 89.44 109 GLY A O 1
ATOM 903 N N . TYR A 1 110 ? 4.316 12.214 -13.302 1.00 92.44 110 TYR A N 1
ATOM 904 C CA . TYR A 1 110 ? 4.082 10.791 -13.575 1.00 92.44 110 TYR A CA 1
ATOM 905 C C . TYR A 1 110 ? 3.788 9.963 -12.311 1.00 92.44 110 TYR A C 1
ATOM 907 O O . TYR A 1 110 ? 3.124 8.932 -12.399 1.00 92.44 110 TYR A O 1
ATOM 915 N N . ILE A 1 111 ? 4.230 10.407 -11.127 1.00 95.69 111 ILE A N 1
ATOM 916 C CA . ILE A 1 111 ? 4.050 9.681 -9.856 1.00 95.69 111 ILE A CA 1
ATOM 917 C C . ILE A 1 111 ? 2.562 9.466 -9.553 1.00 95.69 111 ILE A C 1
ATOM 919 O O . ILE A 1 111 ? 2.172 8.419 -9.033 1.00 95.69 111 ILE A O 1
ATOM 923 N N . SER A 1 112 ? 1.716 10.423 -9.943 1.00 94.38 112 SER A N 1
ATOM 924 C CA . SER A 1 112 ? 0.264 10.312 -9.796 1.00 94.38 112 SER A CA 1
ATOM 925 C C . SER A 1 112 ? -0.322 9.110 -10.551 1.00 94.38 112 SER A C 1
ATOM 927 O O . SER A 1 112 ? -1.258 8.484 -10.054 1.00 94.38 112 SER A O 1
ATOM 929 N N . ASN A 1 113 ? 0.246 8.731 -11.701 1.00 95.94 113 ASN A N 1
ATOM 930 C CA . ASN A 1 113 ? -0.199 7.563 -12.464 1.00 95.94 113 ASN A CA 1
ATOM 931 C C . ASN A 1 113 ? 0.179 6.259 -11.755 1.00 95.94 113 ASN A C 1
ATOM 933 O O . ASN A 1 113 ? -0.677 5.392 -11.600 1.00 95.94 113 ASN A O 1
ATOM 937 N N . PHE A 1 114 ? 1.391 6.174 -11.197 1.00 97.88 114 PHE A N 1
ATOM 938 C CA . PHE A 1 114 ? 1.802 5.021 -10.388 1.00 97.88 114 PHE A CA 1
ATOM 939 C C . PHE A 1 114 ? 0.900 4.813 -9.169 1.00 97.88 114 PHE A C 1
ATOM 941 O O . PHE A 1 114 ? 0.504 3.688 -8.862 1.00 97.88 114 PHE A O 1
ATOM 948 N N . ILE A 1 115 ? 0.511 5.903 -8.503 1.00 97.88 115 ILE A N 1
ATOM 949 C CA . ILE A 1 115 ? -0.454 5.856 -7.399 1.00 97.88 115 ILE A CA 1
ATOM 950 C C . ILE A 1 115 ? -1.812 5.341 -7.897 1.00 97.88 115 ILE A C 1
ATOM 952 O O . ILE A 1 115 ? -2.371 4.430 -7.289 1.00 97.88 115 ILE A O 1
ATOM 956 N N . LYS A 1 116 ? -2.330 5.869 -9.017 1.00 97.62 116 LYS A N 1
ATOM 957 C CA . LYS A 1 116 ? -3.611 5.428 -9.602 1.00 97.62 116 LYS A CA 1
ATOM 958 C C . LYS A 1 116 ? -3.619 3.938 -9.933 1.00 97.62 116 LYS A C 1
ATOM 960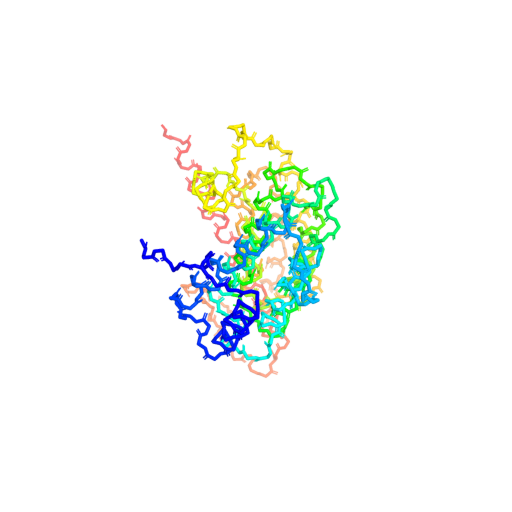 O O . LYS A 1 116 ? -4.624 3.282 -9.681 1.00 97.62 116 LYS A O 1
ATOM 965 N N . VAL A 1 117 ? -2.520 3.395 -10.457 1.00 98.50 117 VAL A N 1
ATOM 966 C CA . VAL A 1 117 ? -2.405 1.960 -10.759 1.00 98.50 117 VAL A CA 1
ATOM 967 C C . VAL A 1 117 ? -2.479 1.109 -9.501 1.00 98.50 117 VAL A C 1
ATOM 969 O O . VAL A 1 117 ? -3.198 0.115 -9.486 1.00 98.50 117 VAL A O 1
ATOM 972 N N . VAL A 1 118 ? -1.816 1.516 -8.417 1.00 98.56 118 VAL A N 1
ATOM 973 C CA . VAL A 1 118 ? -1.939 0.805 -7.138 1.00 98.56 118 VAL A CA 1
ATOM 974 C C . VAL A 1 118 ? -3.378 0.825 -6.633 1.00 98.56 118 VAL A C 1
ATOM 976 O O . VAL A 1 118 ? -3.906 -0.227 -6.282 1.00 98.56 118 VAL A O 1
ATOM 979 N N . LEU A 1 119 ? -4.022 1.995 -6.621 1.00 98.38 119 LEU A N 1
ATOM 980 C CA . LEU A 1 119 ? -5.394 2.120 -6.128 1.00 98.38 119 LEU A CA 1
ATOM 981 C C . LEU A 1 119 ? -6.363 1.283 -6.963 1.00 98.38 119 LEU A C 1
ATOM 983 O O . LEU A 1 119 ? -7.102 0.490 -6.393 1.00 98.38 119 LEU A O 1
ATOM 987 N N . LYS A 1 120 ? -6.298 1.381 -8.296 1.00 98.31 120 LYS A N 1
ATOM 988 C CA . LYS A 1 120 ? -7.139 0.593 -9.206 1.00 98.31 120 LYS A CA 1
ATOM 989 C C . LYS A 1 120 ? -6.925 -0.909 -9.019 1.00 98.31 120 LYS A C 1
ATOM 991 O O . LYS A 1 120 ? -7.890 -1.666 -8.963 1.00 98.31 120 LYS A O 1
ATOM 996 N N . SER A 1 121 ? -5.677 -1.347 -8.866 1.00 98.38 121 SER A N 1
ATOM 997 C CA . SER A 1 121 ? -5.360 -2.740 -8.554 1.00 98.38 121 SER A CA 1
ATOM 998 C C . SER A 1 121 ? -6.030 -3.202 -7.253 1.00 98.38 121 SER A C 1
ATOM 1000 O O . SER A 1 121 ? -6.597 -4.294 -7.214 1.00 98.38 121 SER A O 1
ATOM 1002 N N . CYS A 1 122 ? -6.004 -2.375 -6.205 1.00 98.06 122 CYS A N 1
ATOM 1003 C CA . CYS A 1 122 ? -6.634 -2.680 -4.919 1.00 98.06 122 CYS A CA 1
ATOM 1004 C C . CYS A 1 122 ? -8.170 -2.609 -4.958 1.00 98.06 122 CYS A C 1
ATOM 1006 O O . CYS A 1 122 ? -8.816 -3.341 -4.215 1.00 98.06 122 CYS A O 1
ATOM 1008 N N . GLU A 1 123 ? -8.761 -1.767 -5.813 1.00 97.25 123 GLU A N 1
ATOM 1009 C CA . GLU A 1 123 ? -10.215 -1.737 -6.054 1.00 97.25 123 GLU A CA 1
ATOM 1010 C C . GLU A 1 123 ? -10.692 -3.021 -6.738 1.00 97.25 123 GLU A C 1
ATOM 1012 O O . GLU A 1 123 ? -11.710 -3.590 -6.350 1.00 97.25 123 GLU A O 1
ATOM 1017 N N . LEU A 1 124 ? -9.943 -3.499 -7.738 1.00 96.69 124 LEU A N 1
ATOM 1018 C CA . LEU A 1 124 ? -10.255 -4.742 -8.447 1.00 96.69 124 LEU A CA 1
ATOM 1019 C C . LEU A 1 124 ? -10.027 -5.975 -7.570 1.00 96.69 124 LEU A C 1
ATOM 1021 O O . LEU A 1 124 ? -10.783 -6.943 -7.640 1.00 96.69 124 LEU A O 1
ATOM 1025 N N . HIS A 1 125 ? -8.977 -5.941 -6.750 1.00 95.75 125 HIS A N 1
ATOM 1026 C CA . HIS A 1 125 ? -8.569 -7.052 -5.903 1.00 95.75 125 HIS A CA 1
ATOM 1027 C C . HIS A 1 125 ? -8.297 -6.562 -4.482 1.00 95.75 125 HIS A C 1
ATOM 1029 O O . HIS A 1 125 ? -7.143 -6.257 -4.147 1.00 95.75 125 HIS A O 1
ATOM 1035 N N . PRO A 1 126 ? -9.332 -6.536 -3.621 1.00 94.25 126 PRO A N 1
ATOM 1036 C CA . PRO A 1 126 ? -9.185 -6.143 -2.228 1.00 94.25 126 PRO A CA 1
ATOM 1037 C C . PRO A 1 126 ? -8.069 -6.934 -1.554 1.00 94.25 126 PRO A C 1
ATOM 1039 O O . PRO A 1 126 ? -7.842 -8.107 -1.874 1.00 94.25 126 PRO A O 1
ATOM 1042 N N . THR A 1 127 ? -7.369 -6.312 -0.607 1.00 93.50 127 THR A N 1
ATOM 1043 C CA . THR A 1 127 ? -6.244 -6.920 0.125 1.00 93.50 127 THR A CA 1
ATOM 1044 C C . THR A 1 127 ? -5.037 -7.321 -0.740 1.00 93.50 127 THR A C 1
ATOM 1046 O O . THR A 1 127 ? -4.249 -8.184 -0.347 1.00 93.50 127 THR A O 1
ATOM 1049 N N . ASN A 1 128 ? -4.829 -6.699 -1.911 1.00 97.31 128 ASN A N 1
ATOM 1050 C CA . ASN A 1 128 ? -3.617 -6.921 -2.707 1.00 97.31 128 ASN A CA 1
ATOM 1051 C C . ASN A 1 128 ? -2.359 -6.418 -1.970 1.00 97.31 128 ASN A C 1
ATOM 1053 O O . ASN A 1 128 ? -1.957 -5.256 -2.064 1.00 97.31 128 ASN A O 1
ATOM 1057 N N . TYR A 1 129 ? -1.707 -7.328 -1.247 1.00 96.75 129 TYR A N 1
ATOM 1058 C CA . TYR A 1 129 ? -0.520 -7.026 -0.455 1.00 96.75 129 TYR A CA 1
ATOM 1059 C C . TYR A 1 129 ? 0.658 -6.521 -1.300 1.00 96.75 129 TYR A C 1
ATOM 1061 O O . TYR A 1 129 ? 1.401 -5.661 -0.832 1.00 96.75 129 TYR A O 1
ATOM 1069 N N . TYR A 1 130 ? 0.830 -6.991 -2.540 1.00 98.00 130 TYR A N 1
ATOM 1070 C CA . TYR A 1 130 ? 1.941 -6.558 -3.395 1.00 98.00 130 TYR A CA 1
ATOM 1071 C C . TYR A 1 130 ? 1.785 -5.104 -3.843 1.00 98.00 130 TYR A C 1
ATOM 1073 O O . TYR A 1 130 ? 2.746 -4.336 -3.767 1.00 98.00 130 TYR A O 1
ATOM 1081 N N . ALA A 1 131 ? 0.565 -4.710 -4.207 1.00 98.44 131 ALA A N 1
ATOM 1082 C CA . ALA A 1 131 ? 0.223 -3.333 -4.547 1.00 98.44 131 ALA A CA 1
ATOM 1083 C C . ALA A 1 131 ? 0.449 -2.395 -3.346 1.00 98.44 131 ALA A C 1
ATOM 1085 O O . ALA A 1 131 ? 1.128 -1.371 -3.445 1.00 98.44 131 ALA A O 1
ATOM 1086 N N . TRP A 1 132 ? -0.014 -2.793 -2.157 1.00 98.19 132 TRP A N 1
ATOM 1087 C CA . TRP A 1 132 ? 0.233 -2.032 -0.929 1.00 98.19 132 TRP A CA 1
ATOM 1088 C C . TRP A 1 132 ? 1.704 -2.037 -0.492 1.00 98.19 132 TRP A C 1
ATOM 1090 O O . TRP A 1 132 ? 2.171 -1.079 0.126 1.00 98.19 132 TRP A O 1
ATOM 1100 N N . ASN A 1 133 ? 2.472 -3.083 -0.794 1.00 97.44 133 ASN A N 1
ATOM 1101 C CA . ASN A 1 133 ? 3.913 -3.101 -0.545 1.00 97.44 133 ASN A CA 1
ATOM 1102 C C . ASN A 1 133 ? 4.654 -2.146 -1.494 1.00 97.44 133 ASN A C 1
ATOM 1104 O O . ASN A 1 133 ? 5.561 -1.431 -1.066 1.00 97.44 133 ASN A O 1
ATOM 1108 N N . PHE A 1 134 ? 4.229 -2.066 -2.760 1.00 98.00 134 PHE A N 1
ATOM 1109 C CA . PHE A 1 134 ? 4.693 -1.029 -3.680 1.00 98.00 134 PHE A CA 1
ATOM 1110 C C . PHE A 1 134 ? 4.390 0.367 -3.126 1.00 98.00 134 PHE A C 1
ATOM 1112 O O . PHE A 1 134 ? 5.278 1.212 -3.118 1.00 98.00 134 PHE A O 1
ATOM 1119 N N . MET A 1 135 ? 3.191 0.598 -2.584 1.00 97.94 135 MET A N 1
ATOM 1120 C CA . MET A 1 135 ? 2.820 1.894 -2.003 1.00 97.94 135 MET A CA 1
ATOM 1121 C C . MET A 1 135 ? 3.715 2.306 -0.825 1.00 97.94 135 MET A C 1
ATOM 1123 O O . MET A 1 135 ? 4.168 3.449 -0.757 1.00 97.94 135 MET A O 1
ATOM 1127 N N . ARG A 1 136 ? 4.025 1.370 0.085 1.00 96.12 136 ARG A N 1
ATOM 1128 C CA . ARG A 1 136 ? 4.981 1.605 1.184 1.00 96.12 136 ARG A CA 1
ATOM 1129 C C . ARG A 1 136 ? 6.360 1.962 0.651 1.00 96.12 136 ARG A C 1
ATOM 1131 O O . ARG A 1 136 ? 6.974 2.918 1.118 1.00 96.12 136 ARG A O 1
ATOM 1138 N N . TRP A 1 137 ? 6.847 1.189 -0.317 1.00 96.06 137 TRP A N 1
ATOM 1139 C CA . TRP A 1 137 ? 8.131 1.438 -0.962 1.00 96.06 137 TRP A CA 1
ATOM 1140 C C . TRP A 1 137 ? 8.164 2.815 -1.639 1.00 96.06 137 TRP A C 1
ATOM 1142 O O . TRP A 1 137 ? 9.108 3.572 -1.423 1.00 96.06 137 TRP A O 1
ATOM 1152 N N . LEU A 1 138 ? 7.104 3.176 -2.368 1.00 96.12 138 LEU A N 1
ATOM 1153 C CA . LEU A 1 138 ? 6.964 4.474 -3.016 1.00 96.12 138 LEU A CA 1
ATOM 1154 C C . LEU A 1 138 ? 7.003 5.594 -1.976 1.00 96.12 138 LEU A C 1
ATOM 1156 O O . LEU A 1 138 ? 7.771 6.532 -2.129 1.00 96.12 138 LEU A O 1
ATOM 1160 N N . TYR A 1 139 ? 6.262 5.482 -0.873 1.00 94.75 139 TYR A N 1
ATOM 1161 C CA . TYR A 1 139 ? 6.318 6.476 0.199 1.00 94.75 139 TYR A CA 1
ATOM 1162 C C . TYR A 1 139 ? 7.732 6.650 0.774 1.00 94.75 139 TYR A C 1
ATOM 1164 O O . TYR A 1 139 ? 8.179 7.786 0.952 1.00 94.75 139 TYR A O 1
ATOM 1172 N N . LYS A 1 140 ? 8.458 5.549 1.031 1.00 92.38 140 LYS A N 1
ATOM 1173 C CA . LYS A 1 140 ? 9.862 5.606 1.478 1.00 92.38 140 LYS A CA 1
ATOM 1174 C C . LYS A 1 140 ? 10.726 6.336 0.453 1.00 92.38 140 LYS A C 1
ATOM 1176 O O . LYS A 1 140 ? 11.493 7.213 0.835 1.00 92.38 140 LYS A O 1
ATOM 1181 N N . PHE A 1 141 ? 10.544 6.036 -0.832 1.00 92.81 141 PHE A N 1
ATOM 1182 C CA . PHE A 1 141 ? 11.224 6.716 -1.931 1.00 92.81 141 PHE A CA 1
ATOM 1183 C C . PHE A 1 141 ? 10.938 8.221 -1.949 1.00 92.81 141 PHE A C 1
ATOM 1185 O O . PHE A 1 141 ? 11.872 9.019 -1.903 1.00 92.81 141 PHE A O 1
ATOM 1192 N N . LEU A 1 142 ? 9.664 8.626 -1.921 1.00 92.00 142 LEU A N 1
ATOM 1193 C CA . LEU A 1 142 ? 9.272 10.039 -1.909 1.00 92.00 142 LEU A CA 1
ATOM 1194 C C . LEU A 1 142 ? 9.809 10.770 -0.671 1.00 92.00 142 LEU A C 1
ATOM 1196 O O . LEU A 1 142 ? 10.291 11.894 -0.789 1.00 92.00 142 LEU A O 1
ATOM 1200 N N . LYS A 1 143 ? 9.758 10.136 0.513 1.00 88.88 143 LYS A N 1
ATOM 1201 C CA . LYS A 1 143 ? 10.314 10.697 1.758 1.00 88.88 143 LYS A CA 1
ATOM 1202 C C . LYS A 1 143 ? 11.830 10.851 1.660 1.00 88.88 143 LYS A C 1
ATOM 1204 O O . LYS A 1 143 ? 12.354 11.852 2.134 1.00 88.88 143 LYS A O 1
ATOM 1209 N N . PHE A 1 144 ? 12.519 9.880 1.064 1.00 88.75 144 PHE A N 1
ATOM 1210 C CA . PHE A 1 144 ? 13.969 9.905 0.931 1.00 88.75 144 PHE A CA 1
ATOM 1211 C C . PHE A 1 144 ? 14.450 11.038 0.020 1.00 88.75 144 PHE A C 1
ATOM 1213 O O . PHE A 1 144 ? 15.330 11.804 0.398 1.00 88.75 144 PHE A O 1
ATOM 1220 N N . TYR A 1 145 ? 13.829 11.179 -1.151 1.00 87.38 145 TYR A N 1
ATOM 1221 C CA . TYR A 1 145 ? 14.168 12.207 -2.139 1.00 87.38 145 TYR A CA 1
ATOM 1222 C C . TYR A 1 145 ? 13.456 13.551 -1.900 1.00 87.38 145 TYR A C 1
ATOM 1224 O O . TYR A 1 145 ? 13.513 14.434 -2.748 1.00 87.38 145 TYR A O 1
ATOM 1232 N N . ASN A 1 146 ? 12.787 13.717 -0.752 1.00 86.25 146 ASN A N 1
ATOM 1233 C CA . ASN A 1 146 ? 12.049 14.925 -0.366 1.00 86.25 146 ASN A CA 1
ATOM 1234 C C . ASN A 1 146 ? 11.052 15.430 -1.436 1.00 86.25 146 ASN A C 1
ATOM 1236 O O . ASN A 1 146 ? 10.905 16.630 -1.673 1.00 86.25 146 ASN A O 1
ATOM 1240 N N . ILE A 1 147 ? 10.350 14.504 -2.091 1.00 86.25 147 ILE A N 1
ATOM 1241 C CA . ILE A 1 147 ? 9.374 14.826 -3.136 1.00 86.25 147 ILE A CA 1
ATOM 1242 C C . ILE A 1 147 ? 8.061 15.281 -2.477 1.00 86.25 147 ILE A C 1
ATOM 1244 O O . ILE A 1 147 ? 7.456 14.552 -1.685 1.00 86.25 147 ILE A O 1
ATOM 1248 N N . LYS A 1 148 ? 7.591 16.487 -2.831 1.00 80.25 148 LYS A N 1
ATOM 1249 C CA . LYS A 1 148 ? 6.471 17.190 -2.164 1.00 80.25 148 LYS A CA 1
ATOM 1250 C C . LYS A 1 148 ? 5.126 16.440 -2.157 1.00 80.25 148 LYS A C 1
ATOM 1252 O O . LYS A 1 148 ? 4.328 16.658 -1.253 1.00 80.25 148 LYS A O 1
ATOM 1257 N N . ILE A 1 149 ? 4.904 15.501 -3.082 1.00 76.88 149 ILE A N 1
ATOM 1258 C CA . ILE A 1 149 ? 3.660 14.704 -3.234 1.00 76.88 149 ILE A CA 1
ATOM 1259 C C . ILE A 1 149 ? 3.385 13.780 -2.019 1.00 76.88 149 ILE A C 1
ATOM 1261 O O . ILE A 1 149 ? 2.322 13.175 -1.884 1.00 76.88 149 ILE A O 1
ATOM 1265 N N . LYS A 1 150 ? 4.327 13.674 -1.077 1.00 73.88 150 LYS A N 1
ATOM 1266 C CA . LYS A 1 150 ? 4.236 12.795 0.094 1.00 73.88 150 LYS A CA 1
ATOM 1267 C C . LYS A 1 150 ? 2.986 13.013 0.965 1.00 73.88 150 LYS A C 1
ATOM 1269 O O . LYS A 1 150 ? 2.409 12.029 1.424 1.00 73.88 150 LYS A O 1
ATOM 1274 N N . LEU A 1 151 ? 2.586 14.259 1.239 1.00 69.31 151 LEU A N 1
ATOM 1275 C CA . LEU A 1 151 ? 1.414 14.527 2.093 1.00 69.31 151 LEU A CA 1
ATOM 1276 C C . LEU A 1 151 ? 0.108 14.141 1.397 1.00 69.31 151 LEU A C 1
ATOM 1278 O O . LEU A 1 151 ? -0.773 13.551 2.027 1.00 69.31 151 LEU A O 1
ATOM 1282 N N . ASP A 1 152 ? 0.027 14.394 0.094 1.00 87.69 152 ASP A N 1
ATOM 1283 C CA . ASP A 1 152 ? -1.111 13.983 -0.723 1.00 87.69 152 ASP A CA 1
ATOM 1284 C C . ASP A 1 152 ? -1.253 12.464 -0.711 1.00 87.69 152 ASP A C 1
ATOM 1286 O O . ASP A 1 152 ? -2.360 11.953 -0.564 1.00 87.69 152 ASP A O 1
ATOM 1290 N N . LEU A 1 153 ? -0.135 11.729 -0.735 1.00 93.50 153 LEU A N 1
ATOM 1291 C CA . LEU A 1 153 ? -0.153 10.272 -0.660 1.00 93.50 153 LEU A CA 1
ATOM 1292 C C . LEU A 1 153 ? -0.792 9.744 0.633 1.00 93.50 153 LEU A C 1
ATOM 1294 O O . LEU A 1 153 ? -1.612 8.831 0.578 1.00 93.50 153 LEU A O 1
ATOM 1298 N N . ILE A 1 154 ? -0.464 10.330 1.789 1.00 94.69 154 ILE A N 1
ATOM 1299 C CA . ILE A 1 154 ? -1.064 9.937 3.076 1.00 94.69 154 ILE A CA 1
ATOM 1300 C C . ILE A 1 154 ? -2.584 10.140 3.035 1.00 94.69 154 ILE A C 1
ATOM 1302 O O . ILE A 1 154 ? -3.335 9.254 3.439 1.00 94.69 154 ILE A O 1
ATOM 1306 N N . ASN A 1 155 ? -3.039 11.285 2.522 1.00 95.69 155 ASN A N 1
ATOM 1307 C CA . ASN A 1 155 ? -4.464 11.607 2.422 1.00 95.69 155 ASN A CA 1
ATOM 1308 C C . ASN A 1 155 ? -5.198 10.718 1.407 1.00 95.69 155 ASN A C 1
ATOM 1310 O O . ASN A 1 155 ? -6.339 10.325 1.645 1.00 95.69 155 ASN A O 1
ATOM 1314 N N . ILE A 1 156 ? -4.544 10.360 0.300 1.00 97.12 156 ILE A N 1
ATOM 1315 C CA . ILE A 1 156 ? -5.076 9.432 -0.703 1.00 97.12 156 ILE A CA 1
ATOM 1316 C C . ILE A 1 156 ? -5.296 8.044 -0.085 1.00 97.12 156 ILE A C 1
ATOM 1318 O O . ILE A 1 156 ? -6.375 7.468 -0.227 1.00 97.12 156 ILE A O 1
ATOM 1322 N N . ILE A 1 157 ? -4.298 7.519 0.632 1.00 97.56 157 ILE A N 1
ATOM 1323 C CA . ILE A 1 157 ? -4.385 6.201 1.277 1.00 97.56 157 ILE A CA 1
ATOM 1324 C C . ILE A 1 157 ? -5.432 6.215 2.397 1.00 97.56 157 ILE A C 1
ATOM 1326 O O . ILE A 1 157 ? -6.216 5.274 2.506 1.00 97.56 157 ILE A O 1
ATOM 1330 N N . GLU A 1 158 ? -5.491 7.285 3.193 1.00 97.31 158 GLU A N 1
ATOM 1331 C CA . GLU A 1 158 ? -6.534 7.489 4.205 1.00 97.31 158 GLU A CA 1
ATOM 1332 C C . GLU A 1 158 ? -7.934 7.436 3.580 1.00 97.31 158 GLU A C 1
ATOM 1334 O O . GLU A 1 158 ? -8.791 6.681 4.038 1.00 97.31 158 GLU A O 1
ATOM 1339 N N . GLY A 1 159 ? -8.152 8.183 2.491 1.00 97.75 159 GLY A N 1
ATOM 1340 C CA . GLY A 1 159 ? -9.421 8.184 1.767 1.00 97.75 159 GLY A CA 1
ATOM 1341 C C . GLY A 1 159 ? -9.797 6.799 1.236 1.00 97.75 159 GLY A C 1
ATOM 1342 O O . GLY A 1 159 ? -10.965 6.414 1.304 1.00 97.75 159 GLY A O 1
ATOM 1343 N N . PHE A 1 160 ? -8.819 6.021 0.764 1.00 98.00 160 PHE A N 1
ATOM 1344 C CA . PHE A 1 160 ? -9.045 4.633 0.366 1.00 98.00 160 PHE A CA 1
ATOM 1345 C C . PHE A 1 160 ? -9.460 3.756 1.554 1.00 98.00 160 PHE A C 1
ATOM 1347 O O . PHE A 1 160 ? -10.431 3.008 1.449 1.00 98.00 160 PHE A O 1
ATOM 1354 N N . CYS A 1 161 ? -8.762 3.856 2.689 1.00 97.44 161 CYS A N 1
ATOM 1355 C CA . CYS A 1 161 ? -9.046 3.067 3.891 1.00 97.44 161 CYS A CA 1
ATOM 1356 C C . CYS A 1 161 ? -10.441 3.355 4.453 1.00 97.44 161 CYS A C 1
ATOM 1358 O O . CYS A 1 161 ? -11.146 2.433 4.858 1.00 97.44 161 CYS A O 1
ATOM 1360 N N . PHE A 1 162 ? -10.863 4.621 4.437 1.00 97.12 162 PHE A N 1
ATOM 1361 C CA . PHE A 1 162 ? -12.188 5.014 4.920 1.00 97.12 162 PHE A CA 1
ATOM 1362 C C . PHE A 1 162 ? -13.310 4.472 4.030 1.00 97.12 162 PHE A C 1
ATOM 1364 O O . PHE A 1 162 ? -14.363 4.096 4.536 1.00 97.12 162 PHE A O 1
ATOM 1371 N N . LYS A 1 163 ? -13.079 4.366 2.716 1.00 96.81 163 LYS A N 1
ATOM 1372 C CA . LYS A 1 163 ? -14.018 3.713 1.790 1.00 96.81 163 LYS A CA 1
ATOM 1373 C C . LYS A 1 163 ? -14.008 2.184 1.915 1.00 96.81 163 LYS A C 1
ATOM 1375 O O . LYS A 1 163 ? -15.032 1.553 1.686 1.00 96.81 163 LYS A O 1
ATOM 1380 N N . ASN A 1 164 ? -12.874 1.599 2.301 1.00 96.19 164 ASN A N 1
ATOM 1381 C CA . ASN A 1 164 ? -12.645 0.153 2.368 1.00 96.19 164 ASN A CA 1
ATOM 1382 C C . ASN A 1 164 ? -12.287 -0.282 3.800 1.00 96.19 164 ASN A C 1
ATOM 1384 O O . ASN A 1 164 ? -11.196 -0.782 4.074 1.00 96.19 164 ASN A O 1
ATOM 1388 N N . ASN A 1 165 ? -13.212 -0.088 4.743 1.00 94.00 165 ASN A N 1
ATOM 1389 C CA . ASN A 1 165 ? -12.972 -0.272 6.183 1.00 94.00 165 ASN A CA 1
ATOM 1390 C C . ASN A 1 165 ? -12.577 -1.708 6.614 1.00 94.00 165 ASN A C 1
ATOM 1392 O O . ASN A 1 165 ? -12.067 -1.901 7.719 1.00 94.00 165 ASN A O 1
ATOM 1396 N N . ASN A 1 166 ? -12.763 -2.702 5.744 1.00 93.62 166 ASN A N 1
ATOM 1397 C CA . ASN A 1 166 ? -12.391 -4.100 5.974 1.00 93.62 166 ASN A CA 1
ATOM 1398 C C . ASN A 1 166 ? -11.100 -4.528 5.244 1.00 93.62 166 ASN A C 1
ATOM 1400 O O . ASN A 1 166 ? -10.654 -5.659 5.434 1.00 93.62 166 ASN A O 1
ATOM 1404 N N . ASP A 1 167 ? -10.475 -3.667 4.428 1.00 95.69 167 ASP A N 1
ATOM 1405 C CA . ASP A 1 167 ? -9.224 -4.008 3.733 1.00 95.69 167 ASP A CA 1
ATOM 1406 C C . ASP A 1 167 ? -8.024 -3.898 4.684 1.00 95.69 167 ASP A C 1
ATOM 1408 O O . ASP A 1 167 ? -7.372 -2.862 4.825 1.00 95.69 167 ASP A O 1
ATOM 1412 N N . PHE A 1 168 ? -7.697 -5.009 5.340 1.00 95.69 168 PHE A N 1
ATOM 1413 C CA . PHE A 1 168 ? -6.560 -5.080 6.254 1.00 95.69 168 PHE A CA 1
ATOM 1414 C C . PHE A 1 168 ? -5.233 -4.608 5.632 1.00 95.69 168 PHE A C 1
ATOM 1416 O O . PHE A 1 168 ? -4.418 -3.981 6.315 1.00 95.69 168 PHE A O 1
ATOM 1423 N N . ALA A 1 169 ? -4.998 -4.880 4.345 1.00 96.38 169 ALA A N 1
ATOM 1424 C CA . ALA A 1 169 ? -3.734 -4.542 3.701 1.00 96.38 169 ALA A CA 1
ATOM 1425 C C . ALA A 1 169 ? -3.590 -3.027 3.492 1.00 96.38 169 ALA A C 1
ATOM 1427 O O . ALA A 1 169 ? -2.489 -2.498 3.700 1.00 96.38 169 ALA A O 1
ATOM 1428 N N . SER A 1 170 ? -4.685 -2.328 3.160 1.00 97.69 170 SER A N 1
ATOM 1429 C CA . SER A 1 170 ? -4.691 -0.867 3.027 1.00 97.69 170 SER A CA 1
ATOM 1430 C C . SER A 1 170 ? -4.458 -0.185 4.371 1.00 97.69 170 SER A C 1
ATOM 1432 O O . SER A 1 170 ? -3.592 0.680 4.478 1.00 97.69 170 SER A O 1
ATOM 1434 N N . TRP A 1 171 ? -5.153 -0.623 5.423 1.00 97.25 171 TRP A N 1
ATOM 1435 C CA . TRP A 1 171 ? -4.989 -0.074 6.771 1.00 97.25 171 TRP A CA 1
ATOM 1436 C C . TRP A 1 171 ? -3.602 -0.346 7.344 1.00 97.25 171 TRP A C 1
ATOM 1438 O O . TRP A 1 171 ? -3.003 0.535 7.962 1.00 97.25 171 TRP A O 1
ATOM 1448 N N . SER A 1 172 ? -3.053 -1.540 7.104 1.00 96.00 172 SER A N 1
ATOM 1449 C CA . SER A 1 172 ? -1.665 -1.820 7.459 1.00 96.00 172 SER A CA 1
ATOM 1450 C C . SER A 1 172 ? -0.726 -0.865 6.727 1.00 96.00 172 SER A C 1
ATOM 1452 O O . SER A 1 172 ? 0.158 -0.311 7.366 1.00 96.00 172 SER A O 1
ATOM 1454 N N . CYS A 1 173 ? -0.927 -0.621 5.428 1.00 96.94 173 CYS A N 1
ATOM 1455 C CA . CYS A 1 173 ? -0.101 0.319 4.670 1.00 96.94 173 CYS A CA 1
ATOM 1456 C C . CYS A 1 173 ? -0.205 1.740 5.218 1.00 96.94 173 CYS A C 1
ATOM 1458 O O . CYS A 1 173 ? 0.816 2.399 5.404 1.00 96.94 173 CYS A O 1
ATOM 1460 N N . TYR A 1 174 ? -1.427 2.200 5.485 1.00 97.12 174 TYR A N 1
ATOM 1461 C CA . TYR A 1 174 ? -1.689 3.526 6.022 1.00 97.12 174 TYR A CA 1
ATOM 1462 C C . TYR A 1 174 ? -0.928 3.755 7.323 1.00 97.12 174 TYR A C 1
ATOM 1464 O O . TYR A 1 174 ? -0.214 4.746 7.464 1.00 97.12 174 TYR A O 1
ATOM 1472 N N . ILE A 1 175 ? -1.024 2.799 8.245 1.00 94.94 175 ILE A N 1
ATOM 1473 C CA . ILE A 1 175 ? -0.364 2.923 9.535 1.00 94.94 175 ILE A CA 1
ATOM 1474 C C . ILE A 1 175 ? 1.140 2.798 9.417 1.00 94.94 175 ILE A C 1
ATOM 1476 O O . ILE A 1 175 ? 1.828 3.636 9.976 1.00 94.94 175 ILE A O 1
ATOM 1480 N N . ASP A 1 176 ? 1.657 1.844 8.645 1.00 93.19 176 ASP A N 1
ATOM 1481 C CA . ASP A 1 176 ? 3.105 1.709 8.467 1.00 93.19 176 ASP A CA 1
ATOM 1482 C C . ASP A 1 176 ? 3.723 2.995 7.881 1.00 93.19 176 ASP A C 1
ATOM 1484 O O . ASP A 1 176 ? 4.854 3.340 8.211 1.00 93.19 176 ASP A O 1
ATOM 1488 N N . ILE A 1 177 ? 2.977 3.725 7.042 1.00 93.44 177 ILE A N 1
ATOM 1489 C CA . ILE A 1 177 ? 3.359 5.031 6.484 1.00 93.44 177 ILE A CA 1
ATOM 1490 C C . ILE A 1 177 ? 3.274 6.152 7.526 1.00 93.44 177 ILE A C 1
ATOM 1492 O O . ILE A 1 177 ? 4.190 6.978 7.613 1.00 93.44 177 ILE A O 1
ATOM 1496 N N . LEU A 1 178 ? 2.183 6.194 8.297 1.00 92.00 178 LEU A N 1
ATOM 1497 C CA . LEU A 1 178 ? 1.984 7.179 9.358 1.00 92.00 178 LEU A CA 1
ATOM 1498 C C . LEU A 1 178 ? 2.982 7.021 10.489 1.00 92.00 178 LEU A C 1
ATOM 1500 O O . LEU A 1 178 ? 3.341 8.011 11.094 1.00 92.00 178 LEU A O 1
ATOM 1504 N N . THR A 1 179 ? 3.403 5.800 10.791 1.00 89.69 179 THR A N 1
ATOM 1505 C CA . THR A 1 179 ? 4.326 5.485 11.883 1.00 89.69 179 THR A CA 1
ATOM 1506 C C . THR A 1 179 ? 5.732 5.213 11.371 1.00 89.69 179 THR A C 1
ATOM 1508 O O . THR A 1 179 ? 6.523 4.563 12.050 1.00 89.69 179 THR A O 1
ATOM 1511 N N . PHE A 1 180 ? 6.027 5.629 10.140 1.00 88.81 180 PHE A N 1
ATOM 1512 C CA . PHE A 1 180 ? 7.240 5.230 9.452 1.00 88.81 180 PHE A CA 1
ATOM 1513 C C . PHE A 1 180 ? 8.494 5.801 10.120 1.00 88.81 180 PHE A C 1
ATOM 1515 O O . PHE A 1 180 ? 8.726 7.016 10.097 1.00 88.81 180 PHE A O 1
ATOM 1522 N N . GLN A 1 181 ? 9.351 4.893 10.581 1.00 84.38 181 GLN A N 1
ATOM 1523 C CA . GLN A 1 181 ? 10.688 5.164 11.101 1.00 84.38 181 GLN A CA 1
ATOM 1524 C C . GLN A 1 181 ? 11.753 4.563 10.172 1.00 84.38 181 GLN A C 1
ATOM 1526 O O . GLN A 1 181 ? 11.520 3.572 9.474 1.00 84.38 181 GLN A O 1
ATOM 1531 N N . TRP A 1 182 ? 12.934 5.182 10.131 1.00 84.50 182 TRP A N 1
ATOM 1532 C CA . TRP A 1 182 ? 14.067 4.748 9.301 1.00 84.50 182 TRP A CA 1
ATOM 1533 C C . TRP A 1 182 ? 14.852 3.573 9.914 1.00 84.50 182 TRP A C 1
ATOM 1535 O O . TRP A 1 182 ? 16.083 3.558 9.851 1.00 84.50 182 TRP A O 1
ATOM 1545 N N . ASP A 1 183 ? 14.155 2.592 10.485 1.00 80.19 183 ASP A N 1
ATOM 1546 C CA . ASP A 1 183 ? 14.779 1.458 11.184 1.00 80.19 183 ASP A CA 1
ATOM 1547 C C . ASP A 1 183 ? 15.520 0.528 10.216 1.00 80.19 183 ASP A C 1
ATOM 1549 O O . ASP A 1 183 ? 16.544 -0.052 10.562 1.00 80.19 183 ASP A O 1
ATOM 1553 N N . ASP A 1 184 ? 15.041 0.450 8.972 1.00 79.06 184 ASP A N 1
ATOM 1554 C CA . ASP A 1 184 ? 15.579 -0.427 7.929 1.00 79.06 184 ASP A CA 1
ATOM 1555 C C . ASP A 1 184 ? 16.053 0.361 6.694 1.00 79.06 184 ASP A C 1
ATOM 1557 O O . ASP A 1 184 ? 15.750 0.054 5.535 1.00 79.06 184 ASP A O 1
ATOM 1561 N N . LEU A 1 185 ? 16.751 1.473 6.950 1.00 83.75 185 LEU A N 1
ATOM 1562 C CA . LEU A 1 185 ? 17.284 2.330 5.892 1.00 83.75 185 LEU A CA 1
ATOM 1563 C C . LEU A 1 185 ? 18.287 1.583 5.000 1.00 83.75 185 LEU A C 1
ATOM 1565 O O . LEU A 1 185 ? 18.311 1.820 3.795 1.00 83.75 185 LEU A O 1
ATOM 1569 N N . GLU A 1 186 ? 19.098 0.691 5.567 1.00 86.50 186 GLU A N 1
ATOM 1570 C CA . GLU A 1 186 ? 20.112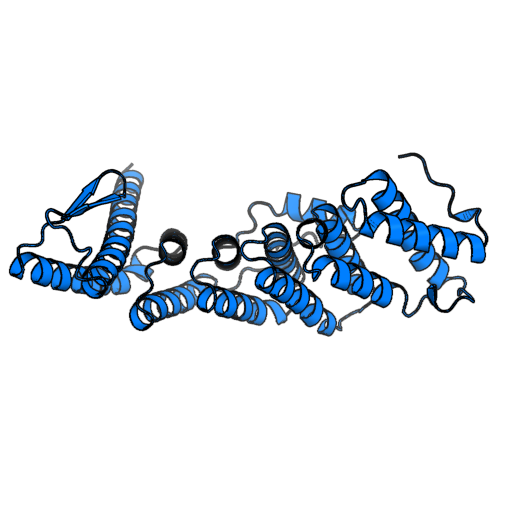 -0.045 4.806 1.00 86.50 186 GLU A CA 1
ATOM 1571 C C . GLU A 1 186 ? 19.487 -1.053 3.837 1.00 86.50 186 GLU A C 1
ATOM 1573 O O . GLU A 1 186 ? 19.902 -1.118 2.679 1.00 86.50 186 GLU A O 1
ATOM 1578 N N . PHE A 1 187 ? 18.421 -1.757 4.231 1.00 88.44 187 PHE A N 1
ATOM 1579 C CA . PHE A 1 187 ? 17.674 -2.596 3.293 1.00 88.44 187 PHE A CA 1
ATOM 1580 C C . PHE A 1 187 ? 17.027 -1.770 2.183 1.00 88.44 187 PHE A C 1
ATOM 1582 O O . PHE A 1 187 ? 17.115 -2.137 1.010 1.00 88.44 187 PHE A O 1
ATOM 1589 N N . PHE A 1 188 ? 16.410 -0.631 2.524 1.00 89.44 188 PHE A N 1
ATOM 1590 C CA . PHE A 1 188 ? 15.850 0.267 1.514 1.00 89.44 188 PHE A CA 1
ATOM 1591 C C . PHE A 1 188 ? 16.936 0.746 0.543 1.00 89.44 188 PHE A C 1
ATOM 1593 O O . PHE A 1 188 ? 16.727 0.735 -0.672 1.00 89.44 188 PHE A O 1
ATOM 1600 N N . LYS A 1 189 ? 18.125 1.091 1.054 1.00 89.12 189 LYS A N 1
ATOM 1601 C CA . LYS A 1 189 ? 19.257 1.477 0.212 1.00 89.12 189 LYS A CA 1
ATOM 1602 C C . LYS A 1 189 ? 19.682 0.366 -0.731 1.00 89.12 189 LYS A C 1
ATOM 1604 O O . LYS A 1 189 ? 19.816 0.604 -1.931 1.00 89.12 189 LYS A O 1
ATOM 1609 N N . PHE A 1 190 ? 19.833 -0.839 -0.200 1.00 89.94 190 PHE A N 1
ATOM 1610 C CA . PHE A 1 190 ? 20.165 -2.022 -0.977 1.00 89.94 190 PHE A CA 1
ATOM 1611 C C . PHE A 1 190 ? 19.126 -2.305 -2.072 1.00 89.94 190 PHE A C 1
ATOM 1613 O O . PHE A 1 190 ? 19.493 -2.604 -3.208 1.00 89.94 190 PHE A O 1
ATOM 1620 N N . GLU A 1 191 ? 17.830 -2.170 -1.776 1.00 90.31 191 GLU A N 1
ATOM 1621 C CA . GLU A 1 191 ? 16.759 -2.362 -2.760 1.00 90.31 191 GLU A CA 1
ATOM 1622 C C . GLU A 1 191 ? 16.859 -1.355 -3.916 1.00 90.31 191 GLU A C 1
ATOM 1624 O O . GLU A 1 191 ? 16.786 -1.748 -5.078 1.00 90.31 191 GLU A O 1
ATOM 1629 N N . ILE A 1 192 ? 17.081 -0.073 -3.620 1.00 90.69 192 ILE A N 1
ATOM 1630 C CA . ILE A 1 192 ? 17.199 0.985 -4.634 1.00 90.69 192 ILE A CA 1
ATOM 1631 C C . ILE A 1 192 ? 18.483 0.845 -5.468 1.00 90.69 192 ILE A C 1
ATOM 1633 O O . ILE A 1 192 ? 18.458 1.036 -6.690 1.00 90.69 192 ILE A O 1
ATOM 1637 N N . GLN A 1 193 ? 19.591 0.438 -4.844 1.00 90.56 193 GLN A N 1
ATOM 1638 C CA . GLN A 1 193 ? 20.867 0.199 -5.526 1.00 90.56 193 GLN A CA 1
ATOM 1639 C C . GLN A 1 193 ? 20.784 -0.916 -6.573 1.00 90.56 193 GLN A C 1
ATOM 1641 O O . GLN A 1 193 ? 21.438 -0.812 -7.611 1.00 90.56 193 GLN A O 1
ATOM 1646 N N . LYS A 1 194 ? 19.927 -1.931 -6.383 1.00 89.19 194 LYS A N 1
ATOM 1647 C CA . LYS A 1 194 ? 19.669 -2.965 -7.410 1.00 89.19 194 LYS A CA 1
ATOM 1648 C C . LYS A 1 194 ? 19.158 -2.384 -8.730 1.00 89.19 194 LYS A C 1
ATOM 1650 O O . LYS A 1 194 ? 19.341 -2.994 -9.779 1.00 89.19 194 LYS A O 1
ATOM 1655 N N . PHE A 1 195 ? 18.546 -1.203 -8.693 1.00 88.06 195 PHE A N 1
ATOM 1656 C CA . PHE A 1 195 ? 18.060 -0.482 -9.872 1.00 88.06 195 PHE A CA 1
ATOM 1657 C C . PHE A 1 195 ? 19.048 0.598 -10.357 1.00 88.06 195 PHE A C 1
ATOM 1659 O O . PHE A 1 195 ? 18.729 1.435 -11.211 1.00 88.06 195 PHE A O 1
ATOM 1666 N N . GLY A 1 196 ? 20.272 0.584 -9.822 1.00 85.50 196 GLY A N 1
ATOM 1667 C CA . GLY A 1 196 ? 21.369 1.470 -10.192 1.00 85.50 196 GLY A CA 1
ATOM 1668 C C . GLY A 1 196 ? 21.164 2.920 -9.760 1.00 85.50 196 GLY A C 1
ATOM 1669 O O . GLY A 1 196 ? 21.658 3.814 -10.444 1.00 85.50 196 GLY A O 1
ATOM 1670 N N . LEU A 1 197 ? 20.359 3.182 -8.728 1.00 87.38 197 LEU A N 1
ATOM 1671 C CA . LEU A 1 197 ? 20.310 4.492 -8.078 1.00 87.38 197 LEU A CA 1
ATOM 1672 C C . LEU A 1 197 ? 21.238 4.485 -6.869 1.00 87.38 197 LEU A C 1
ATOM 1674 O O . LEU A 1 197 ? 21.162 3.598 -6.020 1.00 87.38 197 LEU A O 1
ATOM 1678 N N . ILE A 1 198 ? 22.094 5.498 -6.791 1.00 82.38 198 ILE A N 1
ATOM 1679 C CA . ILE A 1 198 ? 22.915 5.753 -5.612 1.00 82.38 198 ILE A CA 1
ATOM 1680 C C . ILE A 1 198 ? 22.133 6.722 -4.735 1.00 82.38 198 ILE A C 1
ATOM 1682 O O . ILE A 1 198 ? 21.715 7.788 -5.188 1.00 82.38 198 ILE A O 1
ATOM 1686 N N . LEU A 1 199 ? 21.908 6.329 -3.488 1.00 80.12 199 LEU A N 1
ATOM 1687 C CA . LEU A 1 199 ? 21.252 7.182 -2.511 1.00 80.12 199 LEU A CA 1
ATOM 1688 C C . LEU A 1 199 ? 22.303 8.054 -1.818 1.00 80.12 199 LEU A C 1
ATOM 1690 O O . LEU A 1 199 ? 23.344 7.520 -1.426 1.00 80.12 199 LEU A O 1
ATOM 1694 N N . PRO A 1 200 ? 22.059 9.364 -1.638 1.00 76.88 200 PRO A N 1
ATOM 1695 C CA . PRO A 1 200 ? 22.897 10.196 -0.784 1.00 76.88 200 PRO A CA 1
ATOM 1696 C C . PRO A 1 200 ? 23.045 9.607 0.626 1.00 76.88 200 PRO A C 1
ATOM 1698 O O . PRO A 1 200 ? 22.140 8.967 1.160 1.00 76.88 200 PRO A O 1
ATOM 1701 N N . SER A 1 201 ? 24.201 9.837 1.249 1.00 71.06 201 SER A N 1
ATOM 1702 C CA . SER A 1 201 ? 24.540 9.267 2.561 1.00 71.06 201 SER A CA 1
ATOM 1703 C C . SER A 1 201 ? 23.678 9.808 3.707 1.00 71.06 201 SER A C 1
ATOM 1705 O O . SER A 1 201 ? 23.538 9.151 4.739 1.00 71.06 201 SER A O 1
ATOM 1707 N N . ASN A 1 202 ? 23.095 10.995 3.531 1.00 76.19 202 ASN A N 1
ATOM 1708 C CA . ASN A 1 202 ? 22.402 11.712 4.593 1.00 76.19 202 ASN A CA 1
ATOM 1709 C C . ASN A 1 202 ? 20.974 11.198 4.776 1.00 76.19 202 ASN A C 1
ATOM 1711 O O . ASN A 1 202 ? 20.210 11.074 3.818 1.00 76.19 202 ASN A O 1
ATOM 1715 N N . LYS A 1 203 ? 20.597 10.945 6.033 1.00 72.31 203 LYS A N 1
ATOM 1716 C CA . LYS A 1 203 ? 19.202 10.676 6.384 1.00 72.31 203 LYS A CA 1
ATOM 1717 C C . LYS A 1 203 ? 18.364 11.934 6.118 1.00 72.31 203 LYS A C 1
ATOM 1719 O O . LYS A 1 203 ? 18.812 13.029 6.468 1.00 72.31 203 LYS A O 1
ATOM 1724 N N . PRO A 1 204 ? 17.157 11.804 5.546 1.00 77.25 204 PRO A N 1
ATOM 1725 C CA . PRO A 1 204 ? 16.235 12.928 5.440 1.00 77.25 204 PRO A CA 1
ATOM 1726 C C . PRO A 1 204 ? 15.930 13.481 6.832 1.00 77.25 204 PRO A C 1
ATOM 1728 O O . PRO A 1 204 ? 15.722 12.700 7.763 1.00 77.25 204 PRO A O 1
ATOM 1731 N N . GLN A 1 205 ? 15.873 14.808 6.969 1.00 72.00 205 GLN A N 1
ATOM 1732 C CA . GLN A 1 205 ? 15.419 15.428 8.212 1.00 72.00 205 GLN A CA 1
ATOM 1733 C C . GLN A 1 205 ? 13.978 15.003 8.514 1.00 72.00 205 GLN A C 1
ATOM 1735 O O . GLN A 1 205 ? 13.109 15.003 7.637 1.00 72.00 205 GLN A O 1
ATOM 1740 N N . GLU A 1 206 ? 13.723 14.631 9.764 1.00 69.00 206 GLU A N 1
ATOM 1741 C CA . GLU A 1 206 ? 12.374 14.324 10.220 1.00 69.00 206 GLU A CA 1
ATOM 1742 C C . GLU A 1 206 ? 11.650 15.624 10.577 1.00 69.00 206 GLU A C 1
ATOM 1744 O O . GLU A 1 206 ? 12.076 16.384 11.441 1.00 69.00 206 GLU A O 1
ATOM 1749 N N . SER A 1 207 ? 10.555 15.902 9.868 1.00 69.56 207 SER A N 1
ATOM 1750 C CA . SER A 1 207 ? 9.605 16.954 10.236 1.00 69.56 207 SER A CA 1
ATOM 1751 C C . SER A 1 207 ? 8.889 16.601 11.544 1.00 69.56 207 SER A C 1
ATOM 1753 O O . SER A 1 207 ? 8.882 15.433 11.931 1.00 69.56 207 SER A O 1
ATOM 1755 N N . ASN A 1 208 ? 8.204 17.573 12.162 1.00 74.94 208 ASN A N 1
ATOM 1756 C CA . ASN A 1 208 ? 7.388 17.377 13.368 1.00 74.94 208 ASN A CA 1
ATOM 1757 C C . ASN A 1 208 ? 6.278 16.324 13.150 1.00 74.94 208 ASN A C 1
ATOM 1759 O O . ASN A 1 208 ? 5.162 16.618 12.726 1.00 74.94 208 ASN A O 1
ATOM 1763 N N . HIS A 1 209 ? 6.633 15.064 13.378 1.00 85.19 209 HIS A N 1
ATOM 1764 C CA . HIS A 1 209 ? 5.833 13.885 13.066 1.00 85.19 209 HIS A CA 1
ATOM 1765 C C . HIS A 1 209 ? 4.696 13.676 14.076 1.00 85.19 209 HIS A C 1
ATOM 1767 O O . HIS A 1 209 ? 3.671 13.084 13.745 1.00 85.19 209 HIS A O 1
ATOM 1773 N N . ILE A 1 210 ? 4.868 14.192 15.295 1.00 88.25 210 ILE A N 1
ATOM 1774 C CA . ILE A 1 210 ? 3.903 14.076 16.389 1.00 88.25 210 ILE A CA 1
ATOM 1775 C C . ILE A 1 210 ? 2.626 14.862 16.082 1.00 88.25 210 ILE A C 1
ATOM 1777 O O . ILE A 1 210 ? 1.543 14.294 16.194 1.00 88.25 210 ILE A O 1
ATOM 1781 N N . ASP A 1 211 ? 2.741 16.101 15.592 1.00 89.12 211 ASP A N 1
ATOM 1782 C CA . ASP A 1 211 ? 1.577 16.914 15.199 1.00 89.12 211 ASP A CA 1
ATOM 1783 C C . ASP A 1 211 ? 0.736 16.232 14.106 1.00 89.12 211 ASP A C 1
ATOM 1785 O O . ASP A 1 211 ? -0.491 16.155 14.185 1.00 89.12 211 ASP A O 1
ATOM 1789 N N . LEU A 1 212 ? 1.401 15.673 13.087 1.00 89.88 212 LEU A N 1
ATOM 1790 C CA . LEU A 1 212 ? 0.711 14.928 12.035 1.00 89.88 212 LEU A CA 1
ATOM 1791 C C . LEU A 1 212 ? -0.039 13.725 12.620 1.00 89.88 212 LEU A C 1
ATOM 1793 O O . LEU A 1 212 ? -1.202 13.513 12.281 1.00 89.88 212 LEU A O 1
ATOM 1797 N N . LEU A 1 213 ? 0.611 12.947 13.489 1.00 91.88 213 LEU A N 1
ATOM 1798 C CA . LEU A 1 213 ? -0.013 11.797 14.140 1.00 91.88 213 LEU A CA 1
ATOM 1799 C C . LEU A 1 213 ? -1.217 12.198 14.997 1.00 91.88 213 LEU A C 1
ATOM 1801 O O . LEU A 1 213 ? -2.231 11.511 14.929 1.00 91.88 213 LEU A O 1
ATOM 1805 N N . GLN A 1 214 ? -1.140 13.302 15.746 1.00 91.69 214 GLN A N 1
ATOM 1806 C CA . GLN A 1 214 ? -2.256 13.821 16.546 1.00 91.69 214 GLN A CA 1
ATOM 1807 C C . GLN A 1 214 ? -3.451 14.192 15.665 1.00 91.69 214 GLN A C 1
ATOM 1809 O O . GLN A 1 214 ? -4.544 13.663 15.856 1.00 91.69 214 GLN A O 1
ATOM 1814 N N . ARG A 1 215 ? -3.236 14.985 14.608 1.00 92.50 215 ARG A N 1
ATOM 1815 C CA . ARG A 1 215 ? -4.315 15.347 13.671 1.00 92.50 215 ARG A CA 1
ATOM 1816 C C . ARG A 1 215 ? -4.936 14.128 12.988 1.00 92.50 215 ARG A C 1
ATOM 1818 O O . ARG A 1 215 ? -6.141 14.090 12.736 1.00 92.50 215 ARG A O 1
ATOM 1825 N N . LYS A 1 216 ? -4.125 13.116 12.662 1.00 94.31 216 LYS A N 1
ATOM 1826 C CA . LYS A 1 216 ? -4.614 11.859 12.075 1.00 94.31 216 LYS A CA 1
ATOM 1827 C C . LYS A 1 216 ? -5.352 10.985 13.086 1.00 94.31 216 LYS A C 1
ATOM 1829 O O . LYS A 1 216 ? -6.338 10.356 12.706 1.00 94.31 216 LYS A O 1
ATOM 1834 N N . LEU A 1 217 ? -4.921 10.976 14.345 1.00 93.75 217 LEU A N 1
ATOM 1835 C CA . LEU A 1 217 ? -5.603 10.297 15.442 1.00 93.75 217 LEU A CA 1
ATOM 1836 C C . LEU A 1 217 ? -7.006 10.874 15.649 1.00 93.75 217 LEU A C 1
ATOM 1838 O O . LEU A 1 217 ? -7.980 10.128 15.581 1.00 93.75 217 LEU A O 1
ATOM 1842 N N . GLU A 1 218 ? -7.109 12.192 15.828 1.00 93.06 218 GLU A N 1
ATOM 1843 C CA . GLU A 1 218 ? -8.378 12.910 16.005 1.00 93.06 218 GLU A CA 1
ATOM 1844 C C . GLU A 1 218 ? -9.352 12.615 14.865 1.00 93.06 218 GLU A C 1
ATOM 1846 O O . GLU A 1 218 ? -10.501 12.226 15.080 1.00 93.06 218 GLU A O 1
ATOM 1851 N N . LYS A 1 219 ? -8.868 12.730 13.623 1.00 95.12 219 LYS A N 1
ATOM 1852 C CA . LYS A 1 219 ? -9.669 12.443 12.434 1.00 95.12 219 LYS A CA 1
ATOM 1853 C C . LYS A 1 219 ? -10.155 10.992 12.400 1.00 95.12 219 LYS A C 1
ATOM 1855 O O . LYS A 1 219 ? -11.305 10.755 12.034 1.00 95.12 219 LYS A O 1
ATOM 1860 N N . LEU A 1 220 ? -9.308 10.030 12.773 1.00 94.81 220 LEU A N 1
ATOM 1861 C CA . LEU A 1 220 ? -9.663 8.611 12.784 1.00 94.81 220 LEU A CA 1
ATOM 1862 C C . LEU A 1 220 ? -10.701 8.287 13.870 1.00 94.81 220 LEU A C 1
ATOM 1864 O O . LEU A 1 220 ? -11.661 7.577 13.578 1.00 94.81 220 LEU A O 1
ATOM 1868 N N . ILE A 1 221 ? -10.550 8.834 15.082 1.00 93.69 221 ILE A N 1
ATOM 1869 C CA . ILE A 1 221 ? -11.532 8.687 16.171 1.00 93.69 221 ILE A CA 1
ATOM 1870 C C . ILE A 1 221 ? -12.889 9.248 15.733 1.00 93.69 221 ILE A C 1
ATOM 1872 O O . ILE A 1 221 ? -13.902 8.549 15.806 1.00 93.69 221 ILE A O 1
ATOM 1876 N N . ASN A 1 222 ? -12.899 10.474 15.199 1.00 93.94 222 ASN A N 1
ATOM 1877 C CA . ASN A 1 222 ? -14.117 11.119 14.711 1.00 93.94 222 ASN A CA 1
ATOM 1878 C C . ASN A 1 222 ? -14.788 10.300 13.605 1.00 93.94 222 ASN A C 1
ATOM 1880 O O . ASN A 1 222 ? -15.996 10.076 13.651 1.00 93.94 222 ASN A O 1
ATOM 1884 N N . TRP A 1 223 ? -14.013 9.796 12.641 1.00 95.69 223 TRP A N 1
ATOM 1885 C CA . TRP A 1 223 ? 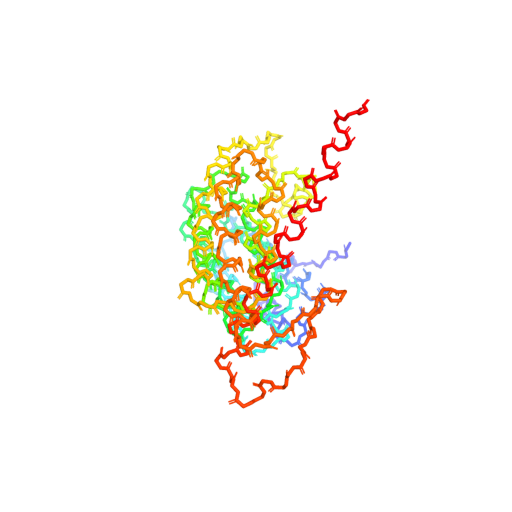-14.543 8.972 11.558 1.00 95.69 223 TRP A CA 1
ATOM 1886 C C . TRP A 1 223 ? -15.146 7.651 12.064 1.00 95.69 223 TRP A C 1
ATOM 1888 O O . TRP A 1 223 ? -16.250 7.303 11.637 1.00 95.69 223 TRP A O 1
ATOM 1898 N N . ILE A 1 224 ? -14.479 6.949 12.992 1.00 93.81 224 ILE A N 1
ATOM 1899 C CA . ILE A 1 224 ? -14.987 5.704 13.601 1.00 93.81 224 ILE A CA 1
ATOM 1900 C C . ILE A 1 224 ? -16.325 5.951 14.303 1.00 93.81 224 ILE A C 1
ATOM 1902 O O . ILE A 1 224 ? -17.261 5.168 14.127 1.00 93.81 224 ILE A O 1
ATOM 1906 N N . ASN A 1 225 ? -16.422 7.043 15.065 1.00 90.56 225 ASN A N 1
ATOM 1907 C CA . ASN A 1 225 ? -17.630 7.395 15.806 1.00 90.56 225 ASN A CA 1
ATOM 1908 C C . ASN A 1 225 ? -18.782 7.788 14.875 1.00 90.56 225 ASN A C 1
ATOM 1910 O O . ASN A 1 225 ? -19.889 7.278 15.031 1.00 90.56 225 ASN A O 1
ATOM 1914 N N . GLN A 1 226 ? -18.521 8.635 13.877 1.00 93.12 226 GLN A N 1
ATOM 1915 C CA . GLN A 1 226 ? -19.542 9.122 12.942 1.00 93.12 226 GLN A CA 1
ATOM 1916 C C . GLN A 1 226 ? -20.087 8.032 12.010 1.00 93.12 226 GLN A C 1
ATOM 1918 O O . GLN A 1 226 ? -21.260 8.071 11.657 1.00 93.12 226 GLN A O 1
ATOM 1923 N N . ASN A 1 227 ? -19.252 7.070 11.603 1.00 92.50 227 ASN A N 1
ATOM 1924 C CA . ASN A 1 227 ? -19.625 6.024 10.640 1.00 92.50 227 ASN A CA 1
ATOM 1925 C C . ASN A 1 227 ? -19.927 4.674 11.308 1.00 92.50 227 ASN A C 1
ATOM 1927 O O . ASN A 1 227 ? -20.044 3.663 10.621 1.00 92.50 227 ASN A O 1
ATOM 1931 N N . GLU A 1 228 ? -20.010 4.649 12.641 1.00 91.06 228 GLU A N 1
ATOM 1932 C CA . GLU A 1 228 ? -20.335 3.466 13.446 1.00 91.06 228 GLU A CA 1
ATOM 1933 C C . GLU A 1 228 ? -19.498 2.219 13.094 1.00 91.06 228 GLU A C 1
ATOM 1935 O O . GLU A 1 228 ? -20.003 1.101 12.992 1.00 91.06 228 GLU A O 1
ATOM 1940 N N . ILE A 1 229 ? -18.192 2.408 12.900 1.00 92.75 229 ILE A N 1
ATOM 1941 C CA . ILE A 1 229 ? -17.310 1.375 12.346 1.00 92.75 229 ILE A CA 1
ATOM 1942 C C . ILE A 1 229 ? -17.177 0.180 13.297 1.00 92.75 229 ILE A C 1
ATOM 1944 O O . ILE A 1 229 ? -16.785 0.318 14.451 1.00 92.75 229 ILE A O 1
ATOM 1948 N N . ILE A 1 230 ? -17.443 -1.024 12.782 1.00 90.81 230 ILE A N 1
ATOM 1949 C CA . ILE A 1 230 ? -17.336 -2.292 13.532 1.00 90.81 230 ILE A CA 1
ATOM 1950 C C . ILE A 1 230 ? -16.066 -3.094 13.214 1.00 90.81 230 ILE A C 1
ATOM 1952 O O . ILE A 1 230 ? -15.731 -4.037 13.933 1.00 90.81 230 ILE A O 1
ATOM 1956 N N . SER A 1 231 ? -15.363 -2.747 12.133 1.00 90.06 231 SER A N 1
ATOM 1957 C CA . SER A 1 231 ? -14.137 -3.429 11.705 1.00 90.06 231 SER A CA 1
ATOM 1958 C C . SER A 1 231 ? -13.036 -3.248 12.742 1.00 90.06 231 SER A C 1
ATOM 1960 O O . SER A 1 231 ? -12.680 -2.119 13.069 1.00 90.06 231 SER A O 1
ATOM 1962 N N . ASN A 1 232 ? -12.443 -4.347 13.216 1.00 88.88 232 ASN A N 1
ATOM 1963 C CA . ASN A 1 232 ? -11.349 -4.288 14.191 1.00 88.88 232 ASN A CA 1
ATOM 1964 C C . ASN A 1 232 ? -10.090 -3.614 13.620 1.00 88.88 232 ASN A C 1
ATOM 1966 O O . ASN A 1 232 ? -9.265 -3.093 14.365 1.00 88.88 232 ASN A O 1
ATOM 1970 N N . VAL A 1 233 ? -9.934 -3.605 12.295 1.00 90.88 233 VAL A N 1
ATOM 1971 C CA . VAL A 1 233 ? -8.723 -3.110 11.636 1.00 90.88 233 VAL A CA 1
ATOM 1972 C C . VAL A 1 233 ? -8.473 -1.632 11.958 1.00 90.88 233 VAL A C 1
ATOM 1974 O O . VAL A 1 233 ? -7.353 -1.261 12.299 1.00 90.88 233 VAL A O 1
ATOM 1977 N N . SER A 1 234 ? -9.516 -0.799 11.952 1.00 91.44 234 SER A N 1
ATOM 1978 C CA . SER A 1 234 ? -9.403 0.629 12.281 1.00 91.44 234 SER A CA 1
ATOM 1979 C C . SER A 1 234 ? -9.038 0.876 13.754 1.00 91.44 234 SER A C 1
ATOM 1981 O O . SER A 1 234 ? -8.352 1.846 14.073 1.00 91.44 234 SER A O 1
ATOM 1983 N N . TYR A 1 235 ? -9.432 -0.020 14.660 1.00 92.31 235 TYR A N 1
ATOM 1984 C CA . TYR A 1 235 ? -9.064 0.055 16.078 1.00 92.31 235 TYR A CA 1
ATOM 1985 C C . TYR A 1 235 ? -7.620 -0.392 16.313 1.00 92.31 235 TYR A C 1
ATOM 1987 O O . TYR A 1 235 ? -6.890 0.239 17.075 1.00 92.31 235 TYR A O 1
ATOM 1995 N N . GLU A 1 236 ? -7.161 -1.426 15.604 1.00 90.44 236 GLU A N 1
ATOM 1996 C CA . GLU A 1 236 ? -5.746 -1.818 15.578 1.00 90.44 236 GLU A CA 1
ATOM 1997 C C . GLU A 1 236 ? -4.851 -0.694 15.035 1.00 90.44 236 GLU A C 1
ATOM 1999 O O . GLU A 1 236 ? -3.719 -0.502 15.486 1.00 90.44 236 GLU A O 1
ATOM 2004 N N . SER A 1 237 ? -5.373 0.091 14.095 1.00 91.69 237 SER A N 1
ATOM 2005 C CA . SER A 1 237 ? -4.730 1.301 13.600 1.00 91.69 237 SER A CA 1
ATOM 2006 C C . SER A 1 237 ? -4.587 2.375 14.683 1.00 91.69 237 SER A C 1
ATOM 2008 O O . SER A 1 237 ? -3.475 2.857 14.904 1.00 91.69 237 SER A O 1
ATOM 2010 N N . LEU A 1 238 ? -5.662 2.689 15.419 1.00 92.50 238 LEU A N 1
ATOM 2011 C CA . LEU A 1 238 ? -5.594 3.586 16.582 1.00 92.50 238 LEU A CA 1
ATOM 2012 C C . LEU A 1 238 ? -4.572 3.095 17.608 1.00 92.50 238 LEU A C 1
ATOM 2014 O O . LEU A 1 238 ? -3.737 3.866 18.075 1.00 92.50 238 LEU A O 1
ATOM 2018 N N . ARG A 1 239 ? -4.595 1.794 17.911 1.00 90.69 239 ARG A N 1
ATOM 2019 C CA . ARG A 1 239 ? -3.683 1.142 18.856 1.00 90.69 239 ARG A CA 1
ATOM 2020 C C . ARG A 1 239 ? -2.217 1.440 18.543 1.00 90.69 239 ARG A C 1
ATOM 2022 O O . ARG A 1 239 ? -1.448 1.804 19.430 1.00 90.69 239 ARG A O 1
ATOM 2029 N N . LYS A 1 240 ? -1.824 1.307 17.274 1.00 90.75 240 LYS A N 1
ATOM 2030 C CA . LYS A 1 240 ? -0.455 1.587 16.823 1.00 90.75 240 LYS A CA 1
ATOM 2031 C C . LYS A 1 240 ? -0.090 3.071 16.950 1.00 90.75 240 LYS A C 1
ATOM 2033 O O . LYS A 1 240 ? 1.023 3.360 17.378 1.00 90.75 240 LYS A O 1
ATOM 2038 N N . ILE A 1 241 ? -1.008 3.991 16.641 1.00 91.88 241 ILE A N 1
ATOM 2039 C CA . ILE A 1 241 ? -0.777 5.439 16.796 1.00 91.88 241 ILE A CA 1
ATOM 2040 C C . ILE A 1 241 ? -0.612 5.801 18.280 1.00 91.88 241 ILE A C 1
ATOM 2042 O O . ILE A 1 241 ? 0.359 6.460 18.649 1.00 91.88 241 ILE A O 1
ATOM 2046 N N . PHE A 1 242 ? -1.495 5.294 19.146 1.00 90.69 242 PHE A N 1
ATOM 2047 C CA . PHE A 1 242 ? -1.414 5.487 20.596 1.00 90.69 242 PHE A CA 1
ATOM 2048 C C . PHE A 1 242 ? -0.122 4.940 21.209 1.00 90.69 242 PHE A C 1
ATOM 2050 O O . PHE A 1 242 ? 0.337 5.460 22.215 1.00 90.69 242 PHE A O 1
ATOM 2057 N N . LYS A 1 243 ? 0.494 3.909 20.616 1.00 88.00 243 LYS A N 1
ATOM 2058 C CA . LYS A 1 243 ? 1.792 3.397 21.083 1.00 88.00 243 LYS A CA 1
ATOM 2059 C C . LYS A 1 243 ? 2.918 4.429 20.957 1.00 88.00 243 LYS A C 1
ATOM 2061 O O . LYS A 1 243 ? 3.888 4.358 21.704 1.00 88.00 243 LYS A O 1
ATOM 2066 N N . ILE A 1 244 ? 2.831 5.294 19.949 1.00 88.12 244 ILE A N 1
ATOM 2067 C CA . ILE A 1 244 ? 3.907 6.211 19.554 1.00 88.12 244 ILE A CA 1
ATOM 2068 C C . ILE A 1 244 ? 3.736 7.568 20.217 1.00 88.12 244 ILE A C 1
ATOM 2070 O O . ILE A 1 244 ? 4.721 8.203 20.577 1.00 88.12 244 ILE A O 1
ATOM 2074 N N . LEU A 1 245 ? 2.493 8.020 20.362 1.00 88.31 245 LEU A N 1
ATOM 2075 C CA . LEU A 1 245 ? 2.203 9.260 21.060 1.00 88.31 245 LEU A CA 1
ATOM 2076 C C . LEU A 1 245 ? 2.456 9.083 22.569 1.00 88.31 245 LEU A C 1
ATOM 2078 O O . LEU A 1 245 ? 2.104 8.068 23.164 1.00 88.31 245 LEU A O 1
ATOM 2082 N N . GLU A 1 246 ? 3.090 10.074 23.193 1.00 76.44 246 GLU A N 1
ATOM 2083 C CA . GLU A 1 246 ? 3.303 10.091 24.645 1.00 76.44 246 GLU A CA 1
ATOM 2084 C C . GLU A 1 246 ? 1.981 10.210 25.422 1.00 76.44 246 GLU A C 1
ATOM 2086 O O . GLU A 1 246 ? 0.977 10.710 24.910 1.00 76.44 246 GLU A O 1
ATOM 2091 N N . SER A 1 247 ? 1.981 9.808 26.696 1.00 68.69 247 SER A N 1
ATOM 2092 C CA . SER A 1 247 ? 0.778 9.787 27.543 1.00 68.69 247 SER A CA 1
ATOM 2093 C C . SER A 1 247 ? 0.095 11.151 27.698 1.00 68.69 247 SER A C 1
ATOM 2095 O O . SER A 1 247 ? -1.132 11.217 27.771 1.00 68.69 247 SER A O 1
ATOM 2097 N N . SER A 1 248 ? 0.866 12.242 27.719 1.00 65.75 248 SER A N 1
ATOM 2098 C CA . SER A 1 248 ? 0.346 13.617 27.775 1.00 65.75 248 SER A CA 1
ATOM 2099 C C . SER A 1 248 ? -0.533 13.936 26.561 1.00 65.75 248 SER A C 1
ATOM 2101 O O . SER A 1 248 ? -1.641 14.447 26.722 1.00 65.75 248 SER A O 1
ATOM 2103 N N . ASN A 1 249 ? -0.091 13.524 25.371 1.00 75.94 249 ASN A N 1
ATOM 2104 C CA . ASN A 1 249 ? -0.739 13.784 24.083 1.00 75.94 249 ASN A CA 1
ATOM 2105 C C . ASN A 1 249 ? -2.040 12.999 23.866 1.00 75.94 249 ASN A C 1
ATOM 2107 O O . ASN A 1 249 ? -2.787 13.295 22.940 1.00 75.94 249 ASN A O 1
ATOM 2111 N N . ILE A 1 250 ? -2.295 11.980 24.686 1.00 81.25 250 ILE A N 1
ATOM 2112 C CA . ILE A 1 250 ? -3.398 11.028 24.508 1.00 81.25 250 ILE A CA 1
ATOM 2113 C C . ILE A 1 250 ? -4.489 11.199 25.580 1.00 81.25 250 ILE A C 1
ATOM 2115 O O . ILE A 1 250 ? -5.630 10.784 25.385 1.00 81.25 250 ILE A O 1
ATOM 2119 N N . SER A 1 251 ? -4.153 11.814 26.716 1.00 81.44 251 SER A N 1
ATOM 2120 C CA . SER A 1 251 ? -5.006 11.894 27.912 1.00 81.44 251 SER A CA 1
ATOM 2121 C C . SER A 1 251 ? -6.430 12.408 27.649 1.00 81.44 251 SER A C 1
ATOM 2123 O O . SER A 1 251 ? -7.390 11.819 28.143 1.00 81.44 251 SER A O 1
ATOM 2125 N N . ILE A 1 252 ? -6.577 13.448 26.824 1.00 83.75 252 ILE A N 1
ATOM 2126 C CA . ILE A 1 252 ? -7.879 14.027 26.458 1.00 83.75 252 ILE A CA 1
ATOM 2127 C C . ILE A 1 252 ? -8.754 12.980 25.756 1.00 83.75 252 ILE A C 1
ATOM 2129 O O . ILE A 1 252 ? -9.894 12.759 26.162 1.00 83.75 252 ILE A O 1
ATOM 2133 N N . HIS A 1 253 ? -8.198 12.271 24.770 1.00 84.50 253 HIS A N 1
ATOM 2134 C CA . HIS A 1 253 ? -8.919 11.227 24.042 1.00 84.50 253 HIS A CA 1
ATOM 2135 C C . HIS A 1 253 ? -9.298 10.047 24.938 1.00 84.50 253 HIS A C 1
ATOM 2137 O O . HIS A 1 253 ? -10.373 9.479 24.777 1.00 84.50 253 HIS A O 1
ATOM 2143 N N . LEU A 1 254 ? -8.453 9.675 25.904 1.00 85.00 254 LEU A N 1
ATOM 2144 C CA . LEU A 1 254 ? -8.784 8.594 26.838 1.00 85.00 254 LEU A CA 1
ATOM 2145 C C . LEU A 1 254 ? -9.936 8.959 27.762 1.00 85.00 254 LEU A C 1
ATOM 2147 O O . LEU A 1 254 ? -10.785 8.111 28.020 1.00 85.00 254 LEU A O 1
ATOM 2151 N N . ASN A 1 255 ? -9.978 10.197 28.249 1.00 86.62 255 ASN A N 1
ATOM 2152 C CA . ASN A 1 255 ? -11.066 10.654 29.107 1.00 86.62 255 ASN A CA 1
ATOM 2153 C C . ASN A 1 255 ? -12.402 10.639 28.356 1.00 86.62 255 ASN A C 1
ATOM 2155 O O . ASN A 1 255 ? -13.390 10.128 28.878 1.00 86.62 255 ASN A O 1
ATOM 2159 N N . GLU A 1 256 ? -12.415 11.124 27.112 1.00 86.31 256 GLU A N 1
ATOM 2160 C CA . GLU A 1 256 ? -13.607 11.093 26.262 1.00 86.31 256 GLU A CA 1
ATOM 2161 C C . GLU A 1 256 ? -14.0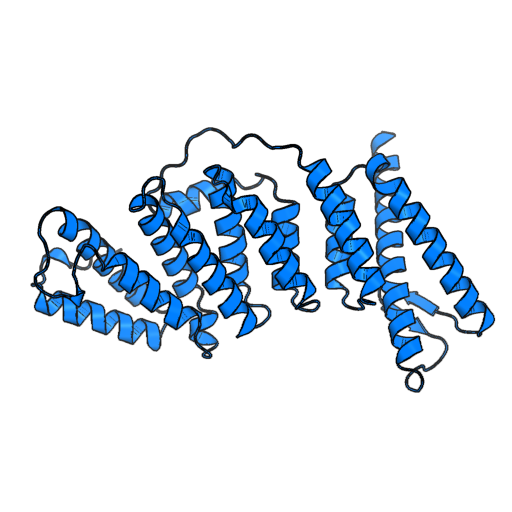70 9.656 25.975 1.00 86.31 256 GLU A C 1
ATOM 2163 O O . GLU A 1 256 ? -15.252 9.338 26.111 1.00 86.31 256 GLU A O 1
ATOM 2168 N N . LEU A 1 257 ? -13.136 8.760 25.644 1.00 86.31 257 LEU A N 1
ATOM 2169 C CA . LEU A 1 257 ? -13.442 7.352 25.393 1.00 86.31 257 LEU A CA 1
ATOM 2170 C C . LEU A 1 257 ? -13.954 6.625 26.641 1.00 86.31 257 LEU A C 1
ATOM 2172 O O . LEU A 1 257 ? -14.904 5.851 26.538 1.00 86.31 257 LEU A O 1
ATOM 2176 N N . ASN A 1 258 ? -13.360 6.871 27.814 1.00 88.25 258 ASN A N 1
ATOM 2177 C CA . ASN A 1 258 ? -13.843 6.307 29.077 1.00 88.25 258 ASN A CA 1
ATOM 2178 C C . ASN A 1 258 ? -15.287 6.743 29.346 1.00 88.25 258 ASN A C 1
ATOM 2180 O O . ASN A 1 258 ? -16.135 5.891 29.600 1.00 88.25 258 ASN A O 1
ATOM 2184 N N . PHE A 1 259 ? -15.583 8.038 29.203 1.00 88.81 259 PHE A N 1
ATOM 2185 C CA . PHE A 1 259 ? -16.927 8.576 29.413 1.00 88.81 259 PHE A CA 1
ATOM 2186 C C . PHE A 1 259 ? -17.966 7.935 28.478 1.00 88.81 259 PHE A C 1
ATOM 2188 O O . PHE A 1 259 ? -19.034 7.509 28.919 1.00 88.81 259 PHE A O 1
ATOM 2195 N N . GLN A 1 260 ? -17.641 7.796 27.186 1.00 87.00 260 GLN A N 1
ATOM 2196 C CA . GLN A 1 260 ? -18.519 7.129 26.216 1.00 87.00 260 GLN A CA 1
ATOM 2197 C C . GLN A 1 260 ? -18.769 5.658 26.576 1.00 87.00 260 GLN A C 1
ATOM 2199 O O . GLN A 1 260 ? -19.891 5.162 26.439 1.00 87.00 260 GLN A O 1
ATOM 2204 N N . ILE A 1 261 ? -17.734 4.956 27.046 1.00 89.69 261 ILE A N 1
ATOM 2205 C CA . ILE A 1 261 ? -17.840 3.548 27.427 1.00 89.69 261 ILE A CA 1
ATOM 2206 C C . ILE A 1 261 ? -18.670 3.372 28.700 1.00 89.69 261 ILE A C 1
ATOM 2208 O O . ILE A 1 261 ? -19.503 2.468 28.764 1.00 89.69 261 ILE A O 1
ATOM 2212 N N . GLU A 1 262 ? -18.473 4.219 29.705 1.00 91.69 262 GLU A N 1
ATOM 2213 C CA . GLU A 1 262 ? -19.244 4.185 30.950 1.00 91.69 262 GLU A CA 1
ATOM 2214 C C . GLU A 1 262 ? -20.737 4.390 30.684 1.00 91.69 262 GLU A C 1
ATOM 2216 O O . GLU A 1 262 ? -21.546 3.565 31.111 1.00 91.69 262 GLU A O 1
ATOM 2221 N N . GLY A 1 263 ? -21.095 5.396 29.879 1.00 90.31 263 GLY A N 1
ATOM 2222 C CA . GLY A 1 263 ? -22.491 5.649 29.517 1.00 90.31 263 GLY A CA 1
ATOM 2223 C C . GLY A 1 263 ? -23.150 4.474 28.785 1.00 90.31 263 GLY A C 1
ATOM 2224 O O . GLY A 1 263 ? -24.298 4.122 29.063 1.00 90.31 263 GLY A O 1
ATOM 2225 N N . PHE A 1 264 ? -22.432 3.801 27.877 1.00 90.62 264 PHE A N 1
ATOM 2226 C CA . PHE A 1 264 ? -22.989 2.632 27.188 1.00 90.62 264 PHE A CA 1
ATOM 2227 C C . PHE A 1 264 ? -23.037 1.381 28.081 1.00 90.62 264 PHE A C 1
ATOM 2229 O O . PHE A 1 264 ? -23.966 0.582 27.963 1.00 90.62 264 PHE A O 1
ATOM 2236 N N . ASN A 1 265 ? -22.093 1.213 29.013 1.00 90.69 265 ASN A N 1
ATOM 2237 C CA . ASN A 1 265 ? -22.163 0.152 30.023 1.00 90.69 265 ASN A CA 1
ATOM 2238 C C . ASN A 1 265 ? -23.387 0.322 30.932 1.00 90.69 265 ASN A C 1
ATOM 2240 O O . ASN A 1 265 ? -24.068 -0.662 31.224 1.00 90.69 265 ASN A O 1
ATOM 2244 N N . GLU A 1 266 ? -23.693 1.553 31.344 1.00 92.25 266 GLU A N 1
ATOM 2245 C CA . GLU A 1 266 ? -24.899 1.859 32.114 1.00 92.25 266 GLU A CA 1
ATOM 2246 C C . GLU A 1 266 ? -26.165 1.510 31.318 1.00 92.25 266 GLU A C 1
ATOM 2248 O O . GLU A 1 266 ? -27.037 0.802 31.823 1.00 92.25 266 GLU A O 1
ATOM 2253 N N . TYR A 1 267 ? -26.221 1.906 30.043 1.00 91.88 267 TYR A N 1
ATOM 2254 C CA . TYR A 1 267 ? -27.319 1.562 29.137 1.00 91.88 267 TYR A CA 1
ATOM 2255 C C . TYR A 1 267 ? -27.544 0.045 29.003 1.00 91.88 267 TYR A C 1
ATOM 2257 O O . TYR A 1 267 ? -28.686 -0.419 29.051 1.00 91.88 267 TYR A O 1
ATOM 2265 N N . LEU A 1 268 ? -26.474 -0.745 28.854 1.00 90.75 268 LEU A N 1
ATOM 2266 C CA . LEU A 1 268 ? -26.580 -2.208 28.793 1.00 90.75 268 LEU A CA 1
ATOM 2267 C C . LEU A 1 268 ? -27.064 -2.797 30.125 1.00 90.75 268 LEU A C 1
ATOM 2269 O O . LEU A 1 268 ? -27.938 -3.665 30.129 1.00 90.75 268 LEU A O 1
ATOM 2273 N N . SER A 1 269 ? -26.550 -2.284 31.247 1.00 90.50 269 SER A N 1
ATOM 2274 C CA . SER A 1 269 ? -26.934 -2.711 32.597 1.00 90.50 269 SER A CA 1
ATOM 2275 C C . SER A 1 269 ? -28.423 -2.479 32.872 1.00 90.50 269 SER A C 1
ATOM 2277 O O . SER A 1 269 ? -29.113 -3.388 33.335 1.00 90.50 269 SER A O 1
ATOM 2279 N N . GLN A 1 270 ? -28.951 -1.308 32.499 1.00 93.56 270 GLN A N 1
ATOM 2280 C CA . GLN A 1 270 ? -30.378 -0.975 32.614 1.00 93.56 270 GLN A CA 1
ATOM 2281 C C . GLN A 1 270 ? -31.280 -1.921 31.803 1.00 93.56 270 GLN A C 1
ATOM 2283 O O . GLN A 1 270 ? -32.447 -2.105 32.144 1.00 93.56 270 GLN A O 1
ATOM 2288 N N . ARG A 1 271 ? -30.745 -2.549 30.748 1.00 90.56 271 ARG A N 1
ATOM 2289 C CA . ARG A 1 271 ? -31.442 -3.547 29.923 1.00 90.56 271 ARG A CA 1
ATOM 2290 C C . ARG A 1 271 ? -31.207 -4.994 30.359 1.00 90.56 271 ARG A C 1
ATOM 2292 O O . ARG A 1 271 ? -31.707 -5.894 29.702 1.00 90.56 271 ARG A O 1
ATOM 2299 N N . GLY A 1 272 ? -30.450 -5.235 31.432 1.00 92.31 272 GLY A N 1
ATOM 2300 C CA . GLY A 1 272 ? -30.109 -6.589 31.885 1.00 92.31 272 GLY A CA 1
ATOM 2301 C C . GLY A 1 272 ? -29.075 -7.313 31.012 1.00 92.31 272 GLY A C 1
ATOM 2302 O O . GLY A 1 272 ? -28.766 -8.482 31.262 1.00 92.31 272 GLY A O 1
ATOM 2303 N N . ILE A 1 273 ? -28.486 -6.620 30.034 1.00 91.19 273 ILE A N 1
ATOM 2304 C CA . ILE A 1 273 ? -27.503 -7.190 29.115 1.00 91.19 273 ILE A CA 1
ATOM 2305 C C . ILE A 1 273 ? -26.141 -7.175 29.796 1.00 91.19 273 ILE A C 1
ATOM 2307 O O . ILE A 1 273 ? -25.576 -6.124 30.103 1.00 91.19 273 ILE A O 1
ATOM 2311 N N . LYS A 1 274 ? -25.586 -8.364 30.007 1.00 88.31 274 LYS A N 1
ATOM 2312 C CA . LYS A 1 274 ? -24.253 -8.567 30.569 1.00 88.31 274 LYS A CA 1
ATOM 2313 C C . LYS A 1 274 ? -23.340 -9.109 29.484 1.00 88.31 274 LYS A C 1
ATOM 2315 O O . LYS A 1 274 ? -23.681 -10.059 28.782 1.00 88.31 274 LYS A O 1
ATOM 2320 N N . PHE A 1 275 ? -22.145 -8.542 29.389 1.00 86.69 275 PHE A N 1
ATOM 2321 C CA . PHE A 1 275 ? -21.097 -9.071 28.528 1.00 86.69 275 PHE A CA 1
ATOM 2322 C C . PHE A 1 275 ? -19.825 -9.330 29.329 1.00 86.69 275 PHE A C 1
ATOM 2324 O O . PHE A 1 275 ? -19.561 -8.679 30.339 1.00 86.69 275 PHE A O 1
ATOM 2331 N N . SER A 1 276 ? -19.025 -10.286 28.869 1.00 85.69 276 SER A N 1
ATOM 2332 C CA . SER A 1 276 ? -17.682 -10.524 29.394 1.00 85.69 276 SER A CA 1
ATOM 2333 C C . SER A 1 276 ? -16.677 -10.588 28.253 1.00 85.69 276 SER A C 1
ATOM 2335 O O . SER A 1 276 ? -17.001 -11.075 27.171 1.00 85.69 276 SER A O 1
ATOM 2337 N N . LEU A 1 277 ? -15.465 -10.078 28.482 1.00 82.75 277 LEU A N 1
ATOM 2338 C CA . LEU A 1 277 ? -14.355 -10.203 27.540 1.00 82.75 277 LEU A CA 1
ATOM 2339 C C . LEU A 1 277 ? -13.464 -11.372 27.958 1.00 82.75 277 LEU A C 1
ATOM 2341 O O . LEU A 1 277 ? -12.835 -11.322 29.013 1.00 82.75 277 LEU A O 1
ATOM 2345 N N . LYS A 1 278 ? -13.374 -12.403 27.118 1.00 82.06 278 LYS A N 1
ATOM 2346 C CA . LYS A 1 278 ? -12.502 -13.567 27.309 1.00 82.06 278 LYS A CA 1
ATOM 2347 C C . LYS A 1 278 ? -11.584 -13.726 26.105 1.00 82.06 278 LYS A C 1
ATOM 2349 O O . LYS A 1 278 ? -12.047 -13.897 24.984 1.00 82.06 278 LYS A O 1
ATOM 2354 N N . ASN A 1 279 ? -10.269 -13.671 26.327 1.00 74.56 279 ASN A N 1
ATOM 2355 C CA . ASN A 1 279 ? -9.249 -13.835 25.277 1.00 74.56 279 ASN A CA 1
ATOM 2356 C C . ASN A 1 279 ? -9.458 -12.913 24.064 1.00 74.56 279 ASN A C 1
ATOM 2358 O O . ASN A 1 279 ? -9.275 -13.310 22.917 1.00 74.56 279 ASN A O 1
ATOM 2362 N N . GLY A 1 280 ? -9.903 -11.684 24.320 1.00 70.50 280 GLY A N 1
ATOM 2363 C CA . GLY A 1 280 ? -10.235 -10.727 23.274 1.00 70.50 280 GLY A CA 1
ATOM 2364 C C . GLY A 1 280 ? -11.598 -10.956 22.630 1.00 70.50 280 GLY A C 1
ATOM 2365 O O . GLY A 1 280 ? -12.077 -10.038 21.992 1.00 70.50 280 GLY A O 1
ATOM 2366 N N . TRP A 1 281 ? -12.282 -12.080 22.823 1.00 74.81 281 TRP A N 1
ATOM 2367 C CA . TRP A 1 281 ? -13.663 -12.295 22.377 1.00 74.81 281 TRP A CA 1
ATOM 2368 C C . TRP A 1 281 ? -14.660 -11.812 23.417 1.00 74.81 281 TRP A C 1
ATOM 2370 O O . TRP A 1 281 ? -14.306 -11.647 24.582 1.00 74.81 281 TRP A O 1
ATOM 2380 N N . TYR A 1 282 ? -15.893 -11.556 22.991 1.00 84.00 282 TYR A N 1
ATOM 2381 C CA . TYR A 1 282 ? -16.961 -11.212 23.913 1.00 84.00 282 TYR A CA 1
ATOM 2382 C C . TYR A 1 282 ? -18.017 -12.302 23.958 1.00 84.00 282 TYR A C 1
ATOM 2384 O O . TYR A 1 282 ? -18.367 -12.878 22.932 1.00 84.00 282 TYR A O 1
ATOM 2392 N N . GLU A 1 283 ? -18.524 -12.550 25.156 1.00 86.19 283 GLU A N 1
ATOM 2393 C CA . GLU A 1 283 ? -19.666 -13.420 25.402 1.00 86.19 283 GLU A CA 1
ATOM 2394 C C . GLU A 1 283 ? -20.800 -12.568 25.959 1.00 86.19 283 GLU A C 1
ATOM 2396 O O . GLU A 1 283 ? -20.576 -11.772 26.875 1.00 86.19 283 GLU A O 1
ATOM 2401 N N . LEU A 1 284 ? -21.997 -12.731 25.398 1.00 87.12 284 LEU A N 1
ATOM 2402 C CA . LEU A 1 284 ? -23.229 -12.116 25.883 1.00 87.12 284 LEU A CA 1
ATOM 2403 C C . LEU A 1 284 ? -24.044 -13.152 26.651 1.00 87.12 284 LEU A C 1
ATOM 2405 O O . LEU A 1 284 ? -24.042 -14.331 26.302 1.00 87.12 284 LEU A O 1
ATOM 2409 N N . ASN A 1 285 ? -24.758 -12.706 27.681 1.00 89.06 285 ASN A N 1
ATOM 2410 C CA . ASN A 1 285 ? -25.753 -13.526 28.374 1.00 89.06 285 ASN A CA 1
ATOM 2411 C C . ASN A 1 285 ? -27.056 -13.704 27.573 1.00 89.06 285 ASN A C 1
ATOM 2413 O O . ASN A 1 285 ? -27.867 -14.555 27.928 1.00 89.06 285 ASN A O 1
ATOM 2417 N N . GLU A 1 286 ? -27.255 -12.911 26.521 1.00 84.50 286 GLU A N 1
ATOM 2418 C CA . GLU A 1 286 ? -28.457 -12.904 25.691 1.00 84.50 286 GLU A CA 1
ATOM 2419 C C . GLU A 1 286 ? -28.122 -13.115 24.213 1.00 84.50 286 GLU A C 1
ATOM 2421 O O . GLU A 1 286 ? -27.078 -12.673 23.722 1.00 84.50 286 GLU A O 1
ATOM 2426 N N . ASN A 1 287 ? -29.038 -13.770 23.493 1.00 85.38 287 ASN A N 1
ATOM 2427 C CA . ASN A 1 287 ? -28.961 -13.871 22.043 1.00 85.38 287 ASN A CA 1
ATOM 2428 C C . ASN A 1 287 ? -29.558 -12.606 21.399 1.00 85.38 287 ASN A C 1
ATOM 2430 O O . ASN A 1 287 ? -30.739 -12.311 21.573 1.00 85.38 287 ASN A O 1
ATOM 2434 N N . LEU A 1 288 ? -28.739 -11.887 20.628 1.00 86.88 288 LEU A N 1
ATOM 2435 C CA . LEU A 1 288 ? -29.111 -10.655 19.929 1.00 86.88 288 LEU A CA 1
ATOM 2436 C C . LEU A 1 288 ? -29.378 -10.852 18.432 1.00 86.88 288 LEU A C 1
ATOM 2438 O O . LEU A 1 288 ? -29.410 -9.871 17.691 1.00 86.88 288 LEU A O 1
ATOM 2442 N N . ASP A 1 289 ? -29.574 -12.086 17.967 1.00 83.00 289 ASP A N 1
ATOM 2443 C CA . ASP A 1 289 ? -29.847 -12.376 16.552 1.00 83.00 289 ASP A CA 1
ATOM 2444 C C . ASP A 1 289 ? -31.086 -11.625 16.031 1.00 83.00 289 ASP A C 1
ATOM 2446 O O . ASP A 1 289 ? -31.148 -11.257 14.858 1.00 83.00 289 ASP A O 1
ATOM 2450 N N . ASN A 1 290 ? -32.037 -11.318 16.920 1.00 87.62 290 ASN A N 1
ATOM 2451 C CA . ASN A 1 290 ? -33.257 -10.576 16.596 1.00 87.62 290 ASN A CA 1
ATOM 2452 C C . ASN A 1 290 ? -33.088 -9.042 16.622 1.00 87.62 290 ASN A C 1
ATOM 2454 O O . ASN A 1 290 ? -33.972 -8.335 16.144 1.00 87.62 290 ASN A O 1
ATOM 2458 N N . ASP A 1 291 ? -31.978 -8.513 17.152 1.00 91.19 291 ASP A N 1
ATOM 2459 C CA . ASP A 1 291 ? -31.686 -7.072 17.204 1.00 91.19 291 ASP A CA 1
ATOM 2460 C C . ASP A 1 291 ? -30.290 -6.787 16.629 1.00 91.19 291 ASP A C 1
ATOM 2462 O O . ASP A 1 291 ? -29.295 -6.568 17.330 1.00 91.19 291 ASP A O 1
ATOM 2466 N N . LEU A 1 292 ? -30.227 -6.790 15.294 1.00 89.94 292 LEU A N 1
ATOM 2467 C CA . LEU A 1 292 ? -29.003 -6.527 14.535 1.00 89.94 292 LEU A CA 1
ATOM 2468 C C . LEU A 1 292 ? -28.391 -5.155 14.864 1.00 89.94 292 LEU A C 1
ATOM 2470 O O . LEU A 1 292 ? -27.165 -5.024 14.861 1.00 89.94 292 LEU A O 1
ATOM 2474 N N . ILE A 1 293 ? -29.216 -4.151 15.177 1.00 91.56 293 ILE A N 1
ATOM 2475 C CA . ILE A 1 293 ? -28.759 -2.792 15.501 1.00 91.56 293 ILE A CA 1
ATOM 2476 C C . ILE A 1 293 ? -28.035 -2.800 16.847 1.00 91.56 293 ILE A C 1
ATOM 2478 O O . ILE A 1 293 ? -26.914 -2.297 16.961 1.00 91.56 293 ILE A O 1
ATOM 2482 N N . LEU A 1 294 ? -28.643 -3.397 17.872 1.00 90.88 294 LEU A N 1
ATOM 2483 C CA . LEU A 1 294 ? -28.027 -3.524 19.188 1.00 90.88 294 LEU A CA 1
ATOM 2484 C C . LEU A 1 294 ? -26.764 -4.389 19.135 1.00 90.88 294 LEU A C 1
ATOM 2486 O O . LEU A 1 294 ? -25.746 -4.019 19.721 1.00 90.88 294 LEU A O 1
ATOM 2490 N N . SER A 1 295 ? -26.789 -5.478 18.363 1.00 90.00 295 SER A N 1
ATOM 2491 C CA . SER A 1 295 ? -25.621 -6.329 18.111 1.00 90.00 295 SER A CA 1
ATOM 2492 C C . SER A 1 295 ? -24.450 -5.539 17.508 1.00 90.00 295 SER A C 1
ATOM 2494 O O . SER A 1 295 ? -23.314 -5.652 17.976 1.00 90.00 295 SER A O 1
ATOM 2496 N N . GLN A 1 296 ? -24.703 -4.673 16.520 1.00 90.44 296 GLN A N 1
ATOM 2497 C CA . GLN A 1 296 ? -23.675 -3.801 15.935 1.00 90.44 296 GLN A CA 1
ATOM 2498 C C . GLN A 1 296 ? -23.150 -2.757 16.930 1.00 90.44 296 GLN A C 1
ATOM 2500 O O . GLN A 1 296 ? -21.932 -2.592 17.051 1.00 90.44 296 GLN A O 1
ATOM 2505 N N . LYS A 1 297 ? -24.036 -2.104 17.695 1.00 91.00 297 LYS A N 1
ATOM 2506 C CA . LYS A 1 297 ? -23.641 -1.141 18.740 1.00 91.00 297 LYS A CA 1
ATOM 2507 C C . LYS A 1 297 ? -22.757 -1.788 19.804 1.00 91.00 297 LYS A C 1
ATOM 2509 O O . LYS A 1 297 ? -21.740 -1.212 20.186 1.00 91.00 297 LYS A O 1
ATOM 2514 N N . ILE A 1 298 ? -23.095 -3.006 20.224 1.00 90.56 298 ILE A N 1
ATOM 2515 C CA . ILE A 1 298 ? -22.301 -3.788 21.175 1.00 90.56 298 ILE A CA 1
ATOM 2516 C C . ILE A 1 298 ? -20.941 -4.160 20.582 1.00 90.56 298 ILE A C 1
ATOM 2518 O O . ILE A 1 298 ? -19.927 -3.962 21.245 1.00 90.56 298 ILE A O 1
ATOM 2522 N N . LYS A 1 299 ? -20.870 -4.616 19.323 1.00 89.56 299 LYS A N 1
ATOM 2523 C CA . LYS A 1 299 ? -19.583 -4.897 18.653 1.00 89.56 299 LYS A CA 1
ATOM 2524 C C . LYS A 1 299 ? -18.670 -3.669 18.626 1.00 89.56 299 LYS A C 1
ATOM 2526 O O . LYS A 1 299 ? -17.492 -3.777 18.964 1.00 89.56 299 LYS A O 1
ATOM 2531 N N . ARG A 1 300 ? -19.218 -2.502 18.272 1.00 90.44 300 ARG A N 1
ATOM 2532 C CA . ARG A 1 300 ? -18.493 -1.221 18.271 1.00 90.44 300 ARG A CA 1
ATOM 2533 C C . ARG A 1 300 ? -17.978 -0.868 19.665 1.00 90.44 300 ARG A C 1
ATOM 2535 O O . ARG A 1 300 ? -16.796 -0.580 19.836 1.00 90.44 300 ARG A O 1
ATOM 2542 N N . HIS A 1 301 ? -18.860 -0.922 20.660 1.00 90.69 301 HIS A N 1
ATOM 2543 C CA . HIS A 1 301 ? -18.532 -0.663 22.062 1.00 90.69 301 HIS A CA 1
ATOM 2544 C C . HIS A 1 301 ? -17.400 -1.561 22.566 1.00 90.69 301 HIS A C 1
ATOM 2546 O O . HIS A 1 301 ? -16.443 -1.116 23.193 1.00 90.69 301 HIS A O 1
ATOM 2552 N N . ILE A 1 302 ? -17.455 -2.836 22.205 1.00 89.12 302 ILE A N 1
ATOM 2553 C CA . ILE A 1 302 ? -16.457 -3.823 22.597 1.00 89.12 302 ILE A CA 1
ATOM 2554 C C . ILE A 1 302 ? -15.097 -3.548 21.962 1.00 89.12 302 ILE A C 1
ATOM 2556 O O . ILE A 1 302 ? -14.076 -3.702 22.633 1.00 89.12 302 ILE A O 1
ATOM 2560 N N . ASN A 1 303 ? -15.052 -3.100 20.708 1.00 90.19 303 ASN A N 1
ATOM 2561 C CA . ASN A 1 303 ? -13.797 -2.678 20.090 1.00 90.19 303 ASN A CA 1
ATOM 2562 C C . ASN A 1 303 ? -13.172 -1.478 20.821 1.00 90.19 303 ASN A C 1
ATOM 2564 O O . ASN A 1 303 ? -11.958 -1.467 21.038 1.00 90.19 303 ASN A O 1
ATOM 2568 N N . TRP A 1 304 ? -13.984 -0.521 21.283 1.00 92.19 304 TRP A N 1
ATOM 2569 C CA . TRP A 1 304 ? -13.503 0.573 22.131 1.00 92.19 304 TRP A CA 1
ATOM 2570 C C . TRP A 1 304 ? -12.949 0.075 23.470 1.00 92.19 304 TRP A C 1
ATOM 2572 O O . TRP A 1 304 ? -11.848 0.469 23.857 1.00 92.19 304 TRP A O 1
ATOM 2582 N N . ILE A 1 305 ? -13.640 -0.852 24.140 1.00 90.56 305 ILE A N 1
ATOM 2583 C CA . ILE A 1 305 ? -13.154 -1.434 25.401 1.00 90.56 305 ILE A CA 1
ATOM 2584 C C . ILE A 1 305 ? -11.834 -2.180 25.189 1.00 90.56 305 ILE A C 1
ATOM 2586 O O . ILE A 1 305 ? -10.906 -2.030 25.985 1.00 90.56 305 ILE A O 1
ATOM 2590 N N . ARG A 1 306 ? -11.721 -2.978 24.119 1.00 89.00 306 ARG A N 1
ATOM 2591 C CA . ARG A 1 306 ? -10.477 -3.687 23.771 1.00 89.00 306 ARG A CA 1
ATOM 2592 C C . ARG A 1 306 ? -9.316 -2.710 23.620 1.00 89.00 306 ARG A C 1
ATOM 2594 O O . ARG A 1 306 ? -8.245 -2.948 24.181 1.00 89.00 306 ARG A O 1
ATOM 2601 N N . LEU A 1 307 ? -9.542 -1.612 22.901 1.00 89.00 307 LEU A N 1
ATOM 2602 C CA . LEU A 1 307 ? -8.543 -0.573 22.702 1.00 89.00 307 LEU A CA 1
ATOM 2603 C C . LEU A 1 307 ? -8.132 0.074 24.033 1.00 89.00 307 LEU A C 1
ATOM 2605 O O . LEU A 1 307 ? -6.939 0.122 24.326 1.00 89.00 307 LEU A O 1
ATOM 2609 N N . LEU A 1 308 ? -9.085 0.497 24.871 1.00 88.81 308 LEU A N 1
ATOM 2610 C CA . LEU A 1 308 ? -8.778 1.103 26.173 1.00 88.81 308 LEU A CA 1
ATOM 2611 C C . LEU A 1 308 ? -8.041 0.151 27.116 1.00 88.81 308 LEU A C 1
ATOM 2613 O O . LEU A 1 308 ? -7.047 0.541 27.728 1.00 88.81 308 LEU A O 1
ATOM 2617 N N . ASN A 1 309 ? -8.478 -1.106 27.207 1.00 87.69 309 ASN A N 1
ATOM 2618 C CA . ASN A 1 309 ? -7.801 -2.117 28.016 1.00 87.69 309 ASN A CA 1
ATOM 2619 C C . ASN A 1 309 ? -6.341 -2.271 27.586 1.00 87.69 309 ASN A C 1
ATOM 2621 O O . ASN A 1 309 ? -5.448 -2.287 28.433 1.00 87.69 309 ASN A O 1
ATOM 2625 N N . TRP A 1 310 ? -6.084 -2.312 26.277 1.00 85.88 310 TRP A N 1
ATOM 2626 C CA . TRP A 1 310 ? -4.724 -2.371 25.758 1.00 85.88 310 TRP A CA 1
ATOM 2627 C C . TRP A 1 310 ? -3.899 -1.136 26.156 1.00 85.88 310 TRP A C 1
ATOM 2629 O O . TRP A 1 310 ? -2.795 -1.287 26.687 1.00 85.88 310 TRP A O 1
ATOM 2639 N N . ILE A 1 311 ? -4.437 0.077 25.979 1.00 85.38 311 ILE A N 1
ATOM 2640 C CA . ILE A 1 311 ? -3.726 1.321 26.327 1.00 85.38 311 ILE A CA 1
ATOM 2641 C C . ILE A 1 311 ? -3.383 1.345 27.827 1.00 85.38 311 ILE A C 1
ATOM 2643 O O . ILE A 1 311 ? -2.245 1.635 28.206 1.00 85.38 311 ILE A O 1
ATOM 2647 N N . ASN A 1 312 ? -4.335 0.954 28.677 1.00 84.12 312 ASN A N 1
ATOM 2648 C CA . ASN A 1 312 ? -4.176 0.907 30.131 1.00 84.12 312 ASN A CA 1
ATOM 2649 C C . ASN A 1 312 ? -3.159 -0.150 30.593 1.00 84.12 312 ASN A C 1
ATOM 2651 O O . ASN A 1 312 ? -2.438 0.058 31.571 1.00 84.12 312 ASN A O 1
ATOM 2655 N N . THR A 1 313 ? -3.071 -1.298 29.911 1.00 82.50 313 THR A N 1
ATOM 2656 C CA . THR A 1 313 ? -2.053 -2.312 30.237 1.00 82.50 313 THR A CA 1
ATOM 2657 C C . THR A 1 313 ? -0.634 -1.835 29.930 1.00 82.50 313 THR A C 1
ATOM 2659 O O . THR A 1 313 ? 0.268 -2.073 30.734 1.00 82.50 313 THR A O 1
ATOM 2662 N N . ASN A 1 314 ? -0.433 -1.096 28.835 1.00 70.81 314 ASN A N 1
ATOM 2663 C CA . ASN A 1 314 ? 0.888 -0.593 28.455 1.00 70.81 314 ASN A CA 1
ATOM 2664 C C . ASN A 1 314 ? 1.364 0.567 29.331 1.00 70.81 314 ASN A C 1
ATOM 2666 O O . ASN A 1 314 ? 2.524 0.584 29.737 1.00 70.81 314 ASN A O 1
ATOM 2670 N N . THR A 1 315 ? 0.480 1.502 29.687 1.00 67.69 315 THR A N 1
ATOM 2671 C CA . THR A 1 315 ? 0.823 2.600 30.614 1.00 67.69 315 THR A CA 1
ATOM 2672 C C . THR A 1 315 ? 1.226 2.067 31.994 1.00 67.69 315 THR A C 1
ATOM 2674 O O . THR A 1 315 ? 2.186 2.549 32.601 1.00 67.69 315 THR A O 1
ATOM 2677 N N . LYS A 1 316 ? 0.572 1.001 32.476 1.00 66.38 316 LYS A N 1
ATOM 2678 C CA . LYS A 1 316 ? 0.968 0.294 33.710 1.00 66.38 316 LYS A CA 1
ATOM 2679 C C . LYS A 1 316 ? 2.321 -0.424 33.606 1.00 66.38 316 LYS A C 1
ATOM 2681 O O . LYS A 1 316 ? 3.000 -0.565 34.618 1.00 66.38 316 LYS A O 1
ATOM 2686 N N . GLN A 1 317 ? 2.719 -0.897 32.424 1.00 61.41 317 GLN A N 1
ATOM 2687 C CA . GLN A 1 317 ? 4.039 -1.512 32.218 1.00 61.41 317 GLN A CA 1
ATOM 2688 C C . GLN A 1 317 ? 5.151 -0.455 32.152 1.00 61.41 317 GLN A C 1
ATOM 2690 O O . GLN A 1 317 ? 6.159 -0.606 32.836 1.00 61.41 317 GLN A O 1
ATOM 2695 N N . GLN A 1 318 ? 4.935 0.652 31.433 1.00 57.56 318 GLN A N 1
ATOM 2696 C CA . GLN A 1 318 ? 5.902 1.756 31.327 1.00 57.56 318 GLN A CA 1
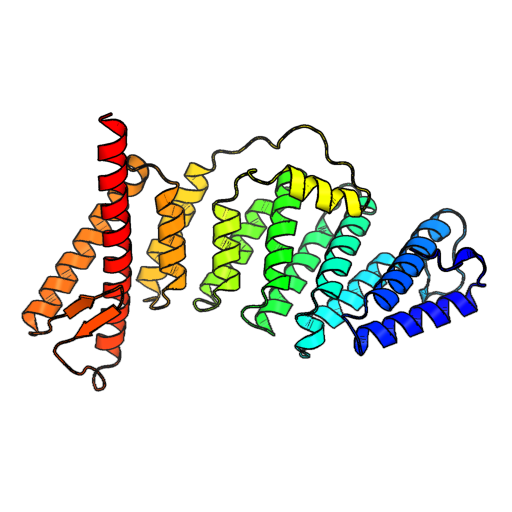ATOM 2697 C C . GLN A 1 318 ? 6.187 2.441 32.678 1.00 57.56 318 GLN A C 1
ATOM 2699 O O . GLN A 1 318 ? 7.320 2.798 32.990 1.00 57.56 318 GLN A O 1
ATOM 2704 N N . THR A 1 319 ? 5.168 2.581 33.530 1.00 58.78 319 THR A N 1
ATOM 2705 C CA . THR A 1 319 ? 5.325 3.146 34.885 1.00 58.78 319 THR A CA 1
ATOM 2706 C C . THR A 1 319 ? 6.085 2.230 35.850 1.00 58.78 319 THR A C 1
ATOM 2708 O O . THR A 1 319 ? 6.643 2.723 36.830 1.00 58.78 319 THR A O 1
ATOM 2711 N N . LYS A 1 320 ? 6.140 0.916 35.588 1.00 54.12 320 LYS A N 1
ATOM 2712 C CA . LYS A 1 320 ? 6.965 -0.030 36.358 1.00 54.12 320 LYS A CA 1
ATOM 2713 C C . LYS A 1 320 ? 8.423 -0.028 35.903 1.00 54.12 320 LYS A C 1
ATOM 2715 O O . LYS A 1 320 ? 9.302 -0.124 36.748 1.00 54.12 320 LYS A O 1
ATOM 2720 N N . THR A 1 321 ? 8.685 0.113 34.603 1.00 54.28 321 THR A N 1
ATOM 2721 C CA . THR A 1 321 ? 10.055 0.148 34.066 1.00 54.28 321 THR A CA 1
ATOM 2722 C C . THR A 1 321 ? 10.805 1.433 34.412 1.00 54.28 321 THR A C 1
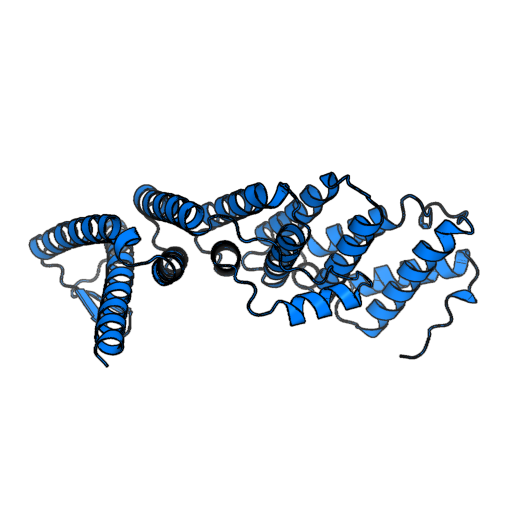ATOM 2724 O O . THR A 1 321 ? 12.009 1.375 34.584 1.00 54.28 321 THR A O 1
ATOM 2727 N N . ASN A 1 322 ? 10.112 2.563 34.590 1.00 47.53 322 ASN A N 1
ATOM 2728 C CA . ASN A 1 322 ? 10.739 3.842 34.966 1.00 47.53 322 ASN A CA 1
ATOM 2729 C C . ASN A 1 322 ? 10.981 4.005 36.484 1.00 47.53 322 ASN A C 1
ATOM 2731 O O . ASN A 1 322 ? 11.387 5.077 36.927 1.00 47.53 322 ASN A O 1
ATOM 2735 N N . LYS A 1 323 ? 10.666 2.985 37.295 1.00 45.69 323 LYS A N 1
ATOM 2736 C CA . LYS A 1 323 ? 10.903 2.960 38.752 1.00 45.69 323 LYS A CA 1
ATOM 2737 C C . LYS A 1 323 ? 12.089 2.070 39.160 1.00 45.69 323 LYS A C 1
ATOM 2739 O O . LYS A 1 323 ? 12.315 1.891 40.356 1.00 45.69 323 LYS A O 1
ATOM 2744 N N . HIS A 1 324 ? 12.814 1.529 38.186 1.00 40.34 324 HIS A N 1
ATOM 2745 C CA . HIS A 1 324 ? 14.091 0.832 38.338 1.00 40.34 324 HIS A CA 1
ATOM 2746 C C . HIS A 1 324 ? 15.168 1.632 37.615 1.00 40.34 324 HIS A C 1
ATOM 2748 O O . HIS A 1 324 ? 16.328 1.552 38.071 1.00 40.34 324 HIS A O 1
#

pLDDT: mean 88.34, std 9.91, range [40.34, 98.56]

Sequence (324 aa):
MANFPIAKYKEDKLVELYYMTIGILLVTNENHTSINIHNEIVSYILKRSSSEPFHDLILDSNKFLDKEISIVEILLNSNNNKLNKSSSLWYLYKRLFILKYKASQEDHGYISNFIKVVLKSCELHPTNYYAWNFMRWLYKFLKFYNIKIKLDLINIIEGFCFKNNNDFASWSCYIDILTFQWDDLEFFKFEIQKFGLILPSNKPQESNHIDLLQRKLEKLINWINQNEIISNVSYESLRKIFKILESSNISIHLNELNFQIEGFNEYLSQRGIKFSLKNGWYELNENLDNDLILSQKIKRHINWIRLLNWINTNTKQQTKTNKH

Secondary structure (DSSP, 8-state):
-----GGGS-HHHHHHHHHHHHHHHHH-TT-HHHHHHHHHHHHHHHHHTTTS--SSGGG-HHHHHHHHHHHHHHHHTSS-HHHHT-HHHHHHHHHHHHHHHHHSTT--TTHHHHHHHHHHHHHHSTT-HHHHHHHHHHHHHHHHTT-TTHHHHHHHHHHHHHH-TT-HHHHHHHHHHHT--STTHHHHHHHHHTTTPPPPSSPPPPP-HHHHHHHHHHHHHHHHHHTT---HHHHHHHHHHHHHS-HHHHHHHHHHHHHHHHHHHHHHHHTT--EEEETTEEEESS--TT-HHHHHHHHHHHHHHHHHHHHHHHHHHHHHHTT-

Organism: Wickerhamomyces ciferrii (strain ATCC 14091 / BCRC 22168 / CBS 111 / JCM 3599 / NBRC 0793 / NRRL Y-1031 F-60-10) (NCBI:txid1206466)